Protein AF-A0A522IGK5-F1 (afdb_monomer_lite)

pLDDT: mean 80.8, std 13.76, range [36.5, 93.62]

Sequence (204 aa):
DLPHAREVLQEWTGMDTVDMPASEIVRHTLIRAVVASHRHVFGVFFWFLVPFGPAGAVLYRIAEYLAREWSRPTGERSEPFSKVAQQLFFVIDWVPARLTSLGFAIVGNFEDAIYAWRNHANQWPDTNEGVLLAAGSGALGARLSGPLAEPSSLDELATPGEGGPYTVGDDCTPRTLQSAVGLVWRAVILWMILLLMLTIAMWF

Secondary structure (DSSP, 8-state):
-HHHHHHHHHHHH----TT--HHHHHHHHHHHHHHHHIIIIIHHHHHHHSTTTHHHHHHHHHHHHHHHHHHS--TT--HHHHHHHHHHHHHHHHHHHHHHHHHHHHHS-HHHHHHHHHHHGGGSSSHHHHHHHHHHHHHHTB--SS------TTTTTS-TTS-SS---SB---HHHHHHHHHHHHHHHHHHHHHHHHHHHHHH-

Structure (mmCIF, N/CA/C/O backbone):
data_AF-A0A522IGK5-F1
#
_entry.id   AF-A0A522IGK5-F1
#
loop_
_atom_si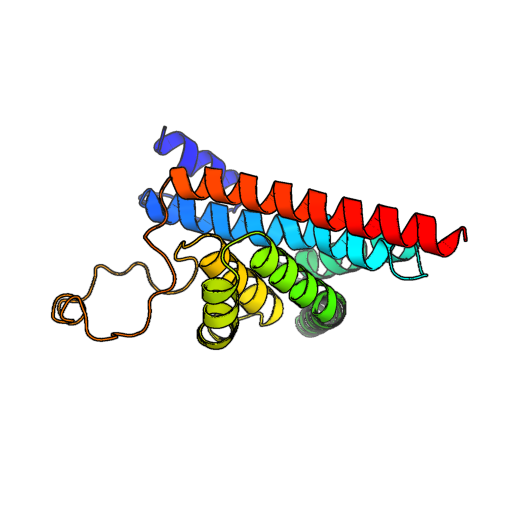te.group_PDB
_atom_site.id
_atom_site.ty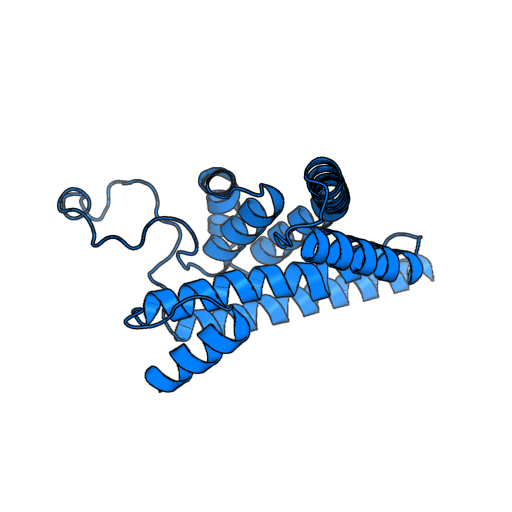pe_symbol
_atom_site.label_atom_id
_atom_site.label_alt_id
_atom_site.label_comp_id
_atom_site.label_asym_id
_atom_site.label_entity_id
_atom_site.label_seq_id
_atom_site.pdbx_PDB_ins_code
_atom_site.Cartn_x
_atom_site.Cartn_y
_atom_site.Cartn_z
_atom_site.occupancy
_atom_site.B_iso_or_equiv
_atom_site.auth_seq_id
_atom_site.auth_comp_id
_atom_site.auth_asym_id
_atom_site.auth_atom_id
_atom_site.pdbx_PDB_model_num
ATOM 1 N N . ASP A 1 1 ? -17.921 -9.726 -18.920 1.00 79.81 1 ASP A N 1
ATOM 2 C CA . ASP A 1 1 ? -19.351 -9.684 -18.555 1.00 79.81 1 ASP A CA 1
ATOM 3 C C . ASP A 1 1 ? -19.582 -8.864 -17.301 1.00 79.81 1 ASP A C 1
ATOM 5 O O . ASP A 1 1 ? -18.991 -9.148 -16.267 1.00 79.81 1 ASP A O 1
ATOM 9 N N . LEU A 1 2 ? -20.396 -7.813 -17.402 1.00 81.81 2 LEU A N 1
ATOM 10 C CA . LEU A 1 2 ? -20.618 -6.848 -16.319 1.00 81.81 2 LEU A CA 1
ATOM 11 C C . LEU A 1 2 ? -21.477 -7.391 -15.154 1.00 81.81 2 LEU A C 1
ATOM 13 O O . LEU A 1 2 ? -21.107 -7.144 -14.010 1.00 81.81 2 LEU A O 1
ATOM 17 N N . PRO A 1 3 ? -22.547 -8.181 -15.388 1.00 84.75 3 PRO A N 1
ATOM 18 C CA . PRO A 1 3 ? -23.285 -8.830 -14.300 1.00 84.75 3 PRO A CA 1
ATOM 19 C C . PRO A 1 3 ? -22.408 -9.784 -13.481 1.00 84.75 3 PRO A C 1
ATOM 21 O O . PRO A 1 3 ? -22.416 -9.734 -12.258 1.00 84.75 3 PRO A O 1
ATOM 24 N N . HIS A 1 4 ? -21.579 -10.583 -14.156 1.00 85.12 4 HIS A N 1
ATOM 25 C CA . HIS A 1 4 ? -20.657 -11.498 -13.488 1.00 85.12 4 HIS A CA 1
ATOM 26 C C . HIS A 1 4 ? -19.565 -10.752 -12.701 1.00 85.12 4 HIS A C 1
ATOM 28 O O . HIS A 1 4 ? -19.226 -11.137 -11.589 1.00 85.12 4 HIS A O 1
ATOM 34 N N . ALA A 1 5 ? -19.046 -9.636 -13.230 1.00 81.44 5 ALA A N 1
ATOM 35 C CA . ALA A 1 5 ? -18.082 -8.807 -12.504 1.00 81.44 5 ALA A CA 1
ATOM 36 C C . ALA A 1 5 ? -18.662 -8.217 -11.204 1.00 81.44 5 ALA A C 1
ATOM 38 O O . ALA A 1 5 ? -17.936 -8.100 -10.219 1.00 81.44 5 ALA A O 1
ATOM 39 N N . ARG A 1 6 ? -19.959 -7.870 -11.188 1.00 83.88 6 ARG A N 1
ATOM 40 C CA . ARG A 1 6 ? -20.665 -7.422 -9.975 1.00 83.88 6 ARG A CA 1
ATOM 41 C C . ARG A 1 6 ? -20.760 -8.537 -8.942 1.00 83.88 6 ARG A C 1
ATOM 43 O O . ARG A 1 6 ? -20.380 -8.323 -7.799 1.00 83.88 6 ARG A O 1
ATOM 50 N N . GLU A 1 7 ? -21.181 -9.725 -9.367 1.00 85.75 7 GLU A N 1
ATOM 51 C CA . GLU A 1 7 ? -21.291 -10.907 -8.505 1.00 85.75 7 GLU A CA 1
ATOM 52 C C . GLU A 1 7 ? -19.948 -11.259 -7.844 1.00 85.75 7 GLU A C 1
ATOM 54 O O . GLU A 1 7 ? -19.863 -11.358 -6.622 1.00 85.75 7 GLU A O 1
ATOM 59 N N . VAL A 1 8 ? -18.869 -11.332 -8.632 1.00 86.31 8 VAL A N 1
ATOM 60 C CA . VAL A 1 8 ? -17.516 -11.609 -8.119 1.00 86.31 8 VAL A CA 1
ATOM 61 C C . VAL A 1 8 ? -17.036 -10.505 -7.172 1.00 86.31 8 VAL A C 1
ATOM 63 O O . VAL A 1 8 ? -16.430 -10.786 -6.135 1.00 86.31 8 VAL A O 1
ATOM 66 N N . LEU A 1 9 ? -17.297 -9.233 -7.499 1.00 83.56 9 LEU A N 1
ATOM 67 C CA . LEU A 1 9 ? -16.921 -8.128 -6.622 1.00 83.56 9 LEU A CA 1
ATOM 68 C C . LEU A 1 9 ? -17.700 -8.189 -5.305 1.00 83.56 9 LEU A C 1
ATOM 70 O O . LEU A 1 9 ? -17.093 -8.006 -4.249 1.00 83.56 9 LEU A O 1
ATOM 74 N N . GLN A 1 10 ? -19.000 -8.477 -5.349 1.00 85.88 10 GLN A N 1
ATOM 75 C CA . GLN A 1 10 ? -19.850 -8.636 -4.172 1.00 85.88 10 GLN A CA 1
ATOM 76 C C . GLN A 1 10 ? -19.359 -9.778 -3.283 1.00 85.88 10 GLN A C 1
ATOM 78 O O . GLN A 1 10 ? -19.205 -9.575 -2.082 1.00 85.88 10 GLN A O 1
ATOM 83 N N . GLU A 1 11 ? -19.042 -10.939 -3.855 1.00 86.50 11 GLU A N 1
ATOM 84 C CA . GLU A 1 11 ? -18.484 -12.071 -3.109 1.00 86.50 11 GLU A CA 1
ATOM 85 C C . GLU A 1 11 ? -17.167 -11.687 -2.412 1.00 86.50 11 GLU A C 1
ATOM 87 O O . GLU A 1 11 ? -16.956 -11.981 -1.234 1.00 86.50 11 GLU A O 1
ATOM 92 N N . TRP A 1 12 ? -16.290 -10.961 -3.109 1.00 82.75 12 TRP A N 1
ATOM 93 C CA . TRP A 1 12 ? -14.972 -10.606 -2.584 1.00 82.75 12 TRP A CA 1
ATOM 94 C C . TRP A 1 12 ? -14.982 -9.450 -1.571 1.00 82.75 12 TRP A C 1
ATOM 96 O O . TRP A 1 12 ? -14.158 -9.391 -0.646 1.00 82.75 12 TRP A O 1
ATOM 106 N N . THR A 1 13 ? -15.875 -8.478 -1.753 1.00 78.94 13 THR A N 1
ATOM 107 C CA . THR A 1 13 ? -15.910 -7.262 -0.928 1.00 78.94 13 THR A CA 1
ATOM 108 C C . THR A 1 13 ? -17.016 -7.238 0.112 1.00 78.94 13 THR A C 1
ATOM 110 O O . THR A 1 13 ? -16.844 -6.534 1.108 1.00 78.94 13 THR A O 1
ATOM 113 N N . GLY A 1 14 ? -18.091 -8.002 -0.081 1.00 78.50 14 GLY A N 1
ATOM 114 C CA . GLY A 1 14 ? -19.305 -7.959 0.735 1.00 78.50 14 GLY A CA 1
ATOM 115 C C . GLY A 1 14 ? -20.132 -6.681 0.555 1.00 78.50 14 GLY A C 1
ATOM 116 O O . GLY A 1 14 ? -21.047 -6.448 1.339 1.00 78.50 14 GLY A O 1
ATOM 117 N N . MET A 1 15 ? -19.795 -5.832 -0.423 1.00 79.88 15 MET A N 1
ATOM 118 C CA . MET A 1 15 ? -20.523 -4.593 -0.714 1.00 79.88 15 MET A CA 1
ATOM 119 C C . MET A 1 15 ? -21.726 -4.873 -1.611 1.00 79.88 15 MET A C 1
ATOM 121 O O . MET A 1 15 ? -21.689 -5.792 -2.430 1.00 79.88 15 MET A O 1
ATOM 125 N N . ASP A 1 16 ? -22.769 -4.056 -1.482 1.00 79.69 16 ASP A N 1
ATOM 126 C CA . ASP A 1 16 ? -23.859 -4.063 -2.449 1.00 79.69 16 ASP A CA 1
ATOM 127 C C . ASP A 1 16 ? -23.349 -3.510 -3.787 1.00 79.69 16 ASP A C 1
ATOM 129 O O . ASP A 1 16 ? -22.790 -2.414 -3.850 1.00 79.69 16 ASP A O 1
ATOM 133 N N . THR A 1 17 ? -23.474 -4.311 -4.842 1.00 81.44 17 THR A N 1
ATOM 134 C CA . THR A 1 17 ? -23.015 -3.972 -6.200 1.00 81.44 17 THR A CA 1
ATOM 135 C C . THR A 1 17 ? -24.175 -3.871 -7.187 1.00 81.44 17 THR A C 1
ATOM 137 O O . THR A 1 17 ? -23.951 -3.708 -8.393 1.00 81.44 17 THR A O 1
ATOM 140 N N . VAL A 1 18 ? -25.416 -3.965 -6.693 1.00 74.25 18 VAL A N 1
ATOM 141 C CA . VAL A 1 18 ? -26.622 -3.812 -7.506 1.00 74.25 18 VAL A CA 1
ATOM 142 C C . VAL A 1 18 ? -26.613 -2.407 -8.114 1.00 74.25 18 VAL A C 1
ATOM 144 O O . VAL A 1 18 ? -26.367 -1.417 -7.435 1.00 74.25 18 VAL A O 1
ATOM 147 N N . ASP A 1 19 ? -26.775 -2.341 -9.436 1.00 78.69 19 ASP A N 1
ATOM 148 C CA . ASP A 1 19 ? -26.713 -1.117 -10.251 1.00 78.69 19 ASP A CA 1
ATOM 149 C C . ASP A 1 19 ? -25.391 -0.324 -10.242 1.00 78.69 19 ASP A C 1
ATOM 151 O O . ASP A 1 19 ? -25.304 0.736 -10.861 1.00 78.69 19 ASP A O 1
ATOM 155 N N . MET A 1 20 ? -24.308 -0.873 -9.680 1.00 80.56 20 MET A N 1
ATOM 156 C CA . MET A 1 20 ? -23.001 -0.208 -9.690 1.00 80.56 20 MET A CA 1
ATOM 157 C C . MET A 1 20 ? -22.466 -0.043 -11.133 1.00 80.56 20 MET A C 1
ATOM 159 O O . MET A 1 20 ? -22.449 -1.027 -11.899 1.00 80.56 20 MET A O 1
ATOM 163 N N . PRO A 1 21 ? -22.034 1.168 -11.545 1.00 84.25 21 PRO A N 1
ATOM 164 C CA . PRO A 1 21 ? -21.485 1.415 -12.875 1.00 84.25 21 PRO A CA 1
ATOM 165 C C . PRO A 1 21 ? -20.118 0.741 -13.057 1.00 84.25 21 PRO A C 1
ATOM 167 O O . PRO A 1 21 ? -19.387 0.479 -12.102 1.00 84.25 21 PRO A O 1
ATOM 170 N N . ALA A 1 22 ? -19.742 0.475 -14.312 1.00 83.44 22 ALA A N 1
ATOM 171 C CA . ALA A 1 22 ? -18.508 -0.247 -14.640 1.00 83.44 22 ALA A CA 1
ATOM 172 C C . ALA A 1 22 ? -17.247 0.415 -14.056 1.00 83.44 22 ALA A C 1
ATOM 174 O O . ALA A 1 22 ? -16.378 -0.276 -13.528 1.00 83.44 22 ALA A O 1
ATOM 175 N N . SER A 1 23 ? -17.156 1.745 -14.129 1.00 82.50 23 SER A N 1
ATOM 176 C CA . SER A 1 23 ? -16.016 2.513 -13.614 1.00 82.50 23 SER A CA 1
ATOM 177 C C . SER A 1 23 ? -15.849 2.372 -12.104 1.00 82.50 23 SER A C 1
ATOM 179 O O . SER A 1 23 ? -14.728 2.323 -11.599 1.00 82.50 23 SER A O 1
ATOM 181 N N . GLU A 1 24 ? -16.954 2.235 -11.378 1.00 83.25 24 GLU A N 1
ATOM 182 C CA . GLU A 1 24 ? -16.947 2.067 -9.933 1.00 83.25 24 GLU A CA 1
ATOM 183 C C . GLU A 1 24 ? -16.517 0.658 -9.518 1.00 83.25 24 GLU A C 1
ATOM 185 O O . GLU A 1 24 ? -15.667 0.517 -8.637 1.00 83.25 24 GLU A O 1
ATOM 190 N N . ILE A 1 25 ? -16.990 -0.373 -10.227 1.00 85.69 25 ILE A N 1
ATOM 191 C CA . ILE A 1 25 ? -16.525 -1.761 -10.057 1.00 85.69 25 ILE A CA 1
ATOM 192 C C . ILE A 1 25 ? -15.004 -1.824 -10.247 1.00 85.69 25 ILE A C 1
ATOM 194 O O . ILE A 1 25 ? -14.278 -2.380 -9.417 1.00 85.69 25 ILE A O 1
ATOM 198 N N . VAL A 1 26 ? -14.506 -1.216 -11.328 1.00 87.06 26 VAL A N 1
ATOM 199 C CA . VAL A 1 26 ? -13.074 -1.156 -11.644 1.00 87.06 26 VAL A CA 1
ATOM 200 C C . VAL A 1 26 ? -12.314 -0.405 -10.551 1.00 87.06 26 VAL A C 1
ATOM 202 O O . VAL A 1 26 ? -11.296 -0.909 -10.073 1.00 87.06 26 VAL A O 1
ATOM 205 N N . ARG A 1 27 ? -12.809 0.756 -10.103 1.00 87.31 27 ARG A N 1
ATOM 206 C CA . ARG A 1 27 ? -12.153 1.537 -9.047 1.00 87.31 27 ARG A CA 1
ATOM 207 C C . ARG A 1 27 ? -12.060 0.755 -7.739 1.00 87.31 27 ARG A C 1
ATOM 209 O O . ARG A 1 27 ? -10.977 0.674 -7.163 1.00 87.31 27 ARG A O 1
ATOM 216 N N . HIS A 1 28 ? -13.155 0.156 -7.271 1.00 86.94 28 HIS A N 1
ATOM 217 C CA . HIS A 1 28 ? -13.143 -0.628 -6.033 1.00 86.94 28 HIS A CA 1
ATOM 218 C C . HIS A 1 28 ? -12.207 -1.827 -6.122 1.00 86.94 28 HIS A C 1
ATOM 220 O O . HIS A 1 28 ? -11.483 -2.118 -5.165 1.00 86.94 28 HIS A O 1
ATOM 226 N N . THR A 1 29 ? -12.167 -2.475 -7.285 1.00 89.25 29 THR A N 1
ATOM 227 C CA . THR A 1 29 ? -11.230 -3.566 -7.551 1.00 89.25 29 THR A CA 1
ATOM 228 C C . THR A 1 29 ? -9.783 -3.077 -7.466 1.00 89.25 29 THR A C 1
ATOM 230 O O . THR A 1 29 ? -8.970 -3.710 -6.797 1.00 89.25 29 THR A O 1
ATOM 233 N N . LEU A 1 30 ? -9.461 -1.927 -8.070 1.00 89.06 30 LEU A N 1
ATOM 234 C CA . LEU A 1 30 ? -8.125 -1.324 -8.022 1.00 89.06 30 LEU A CA 1
ATOM 235 C C . LEU A 1 30 ? -7.704 -0.940 -6.602 1.00 89.06 30 LEU A C 1
ATOM 237 O O . LEU A 1 30 ? -6.618 -1.325 -6.174 1.00 89.06 30 LEU A O 1
ATOM 241 N N . ILE A 1 31 ? -8.564 -0.240 -5.857 1.00 89.62 31 ILE A N 1
ATOM 242 C CA . ILE A 1 31 ? -8.307 0.141 -4.458 1.00 89.62 31 ILE A CA 1
ATOM 243 C C . ILE A 1 31 ? -7.963 -1.107 -3.640 1.00 89.62 31 ILE A C 1
ATOM 245 O O . ILE A 1 31 ? -6.923 -1.170 -2.980 1.00 89.62 31 ILE A O 1
ATOM 249 N N . ARG A 1 32 ? -8.809 -2.142 -3.726 1.00 89.12 32 ARG A N 1
ATOM 250 C CA . ARG A 1 32 ? -8.596 -3.410 -3.021 1.00 89.12 32 ARG A CA 1
ATOM 251 C C . ARG A 1 32 ? -7.318 -4.109 -3.474 1.00 89.12 32 ARG A C 1
ATOM 253 O O . ARG A 1 32 ? -6.588 -4.607 -2.622 1.00 89.12 32 ARG A O 1
ATOM 260 N N . ALA A 1 33 ? -7.031 -4.145 -4.773 1.00 89.12 33 ALA A N 1
ATOM 261 C CA . ALA A 1 33 ? -5.841 -4.793 -5.319 1.00 89.12 33 ALA A CA 1
ATOM 262 C C . ALA A 1 33 ? -4.544 -4.114 -4.853 1.00 89.12 33 ALA A C 1
ATOM 264 O O . ALA A 1 33 ? -3.600 -4.802 -4.458 1.00 89.12 33 ALA A O 1
ATOM 265 N N . VAL A 1 34 ? -4.506 -2.779 -4.836 1.00 90.00 34 VAL A N 1
ATOM 266 C CA . VAL A 1 34 ? -3.358 -1.990 -4.362 1.00 90.00 34 VAL A CA 1
ATOM 267 C C . VAL A 1 34 ? -3.110 -2.240 -2.872 1.00 90.00 34 VAL A C 1
ATOM 269 O O . VAL A 1 34 ? -1.995 -2.599 -2.482 1.00 90.00 34 VAL A O 1
ATOM 272 N N . VAL A 1 35 ? -4.155 -2.152 -2.042 1.00 90.25 35 VAL A N 1
ATOM 273 C CA . VAL A 1 35 ? -4.056 -2.416 -0.594 1.00 90.25 35 VAL A CA 1
ATOM 274 C C . VAL A 1 35 ? -3.673 -3.870 -0.313 1.00 90.25 35 VAL A C 1
ATOM 276 O O . VAL A 1 35 ? -2.837 -4.140 0.552 1.00 90.25 35 VAL A O 1
ATOM 279 N N . ALA A 1 36 ? -4.247 -4.827 -1.047 1.00 89.81 36 ALA A N 1
ATOM 280 C CA . ALA A 1 36 ? -3.919 -6.241 -0.899 1.00 89.81 36 ALA A CA 1
ATOM 281 C C . ALA A 1 36 ? -2.457 -6.517 -1.262 1.00 89.81 36 ALA A C 1
ATOM 283 O O . ALA A 1 36 ? -1.770 -7.186 -0.494 1.00 89.81 36 ALA A O 1
ATOM 284 N N . SER A 1 37 ? -1.964 -5.955 -2.369 1.00 89.25 37 SER A N 1
ATOM 285 C CA . SER A 1 37 ? -0.565 -6.093 -2.794 1.00 89.25 37 SER A CA 1
ATOM 286 C C . SER A 1 37 ? 0.389 -5.573 -1.721 1.00 89.25 37 SER A C 1
ATOM 288 O O . SER A 1 37 ? 1.354 -6.244 -1.363 1.00 89.25 37 SER A O 1
ATOM 290 N N . HIS A 1 38 ? 0.082 -4.418 -1.131 1.00 91.56 38 HIS A N 1
ATOM 291 C CA . HIS A 1 38 ? 0.848 -3.891 -0.010 1.00 91.56 38 HIS A CA 1
ATOM 292 C C . HIS A 1 38 ? 0.848 -4.829 1.201 1.00 91.56 38 HIS A C 1
ATOM 294 O O . HIS A 1 38 ? 1.907 -5.312 1.596 1.00 91.56 38 HIS A O 1
ATOM 300 N N . ARG A 1 39 ? -0.327 -5.161 1.741 1.00 88.88 39 ARG A N 1
ATOM 301 C CA . ARG A 1 39 ? -0.430 -5.956 2.974 1.00 88.88 39 ARG A CA 1
ATOM 302 C C . ARG A 1 39 ? 0.057 -7.393 2.814 1.00 88.88 39 ARG A C 1
ATOM 304 O O . ARG A 1 39 ? 0.567 -7.984 3.755 1.00 88.88 39 ARG A O 1
ATOM 311 N N . HIS A 1 40 ? -0.125 -7.997 1.642 1.00 87.62 40 HIS A N 1
ATOM 312 C CA . HIS A 1 40 ? 0.162 -9.420 1.463 1.00 87.62 40 HIS A CA 1
ATOM 313 C C . HIS A 1 40 ? 1.569 -9.698 0.952 1.00 87.62 40 HIS A C 1
ATOM 315 O O . HIS A 1 40 ? 2.085 -10.787 1.202 1.00 87.62 40 HIS A O 1
ATOM 321 N N . VAL A 1 41 ? 2.166 -8.733 0.252 1.00 87.38 41 VAL A N 1
ATOM 322 C CA . VAL A 1 41 ? 3.439 -8.903 -0.446 1.00 87.38 41 VAL A CA 1
ATOM 323 C C . VAL A 1 41 ? 4.470 -7.948 0.143 1.00 87.38 41 VAL A C 1
ATOM 325 O O . VAL A 1 41 ? 5.404 -8.392 0.805 1.00 87.38 41 VAL A O 1
ATOM 328 N N . PHE A 1 42 ? 4.285 -6.637 -0.015 1.00 88.50 42 PHE A N 1
ATOM 329 C CA . PHE A 1 42 ? 5.325 -5.654 0.314 1.00 88.50 42 PHE A CA 1
ATOM 330 C C . PHE A 1 42 ? 5.563 -5.474 1.821 1.00 88.50 42 PHE A C 1
ATOM 332 O O . PHE A 1 42 ? 6.714 -5.427 2.250 1.00 88.50 42 PHE A O 1
ATOM 339 N N . GLY A 1 43 ? 4.509 -5.438 2.640 1.00 87.81 43 GLY A N 1
ATOM 340 C CA . GLY A 1 43 ? 4.627 -5.358 4.100 1.00 87.81 43 GLY A CA 1
ATOM 341 C C . GLY A 1 43 ? 5.322 -6.584 4.692 1.00 87.81 43 GLY A C 1
ATOM 342 O O . GLY A 1 43 ? 6.235 -6.456 5.507 1.00 87.81 43 GLY A O 1
ATOM 343 N N . VAL A 1 44 ? 4.968 -7.774 4.194 1.00 88.25 44 VAL A N 1
ATOM 344 C CA . VAL A 1 44 ? 5.610 -9.039 4.579 1.00 88.25 44 VAL A CA 1
ATOM 345 C C . VAL A 1 44 ? 7.078 -9.057 4.148 1.00 88.25 44 VAL A C 1
ATOM 347 O O . VAL A 1 44 ? 7.940 -9.408 4.951 1.00 88.25 44 VAL A O 1
ATOM 350 N N . PHE A 1 45 ? 7.380 -8.639 2.913 1.00 87.94 45 PHE A N 1
ATOM 351 C CA . PHE A 1 45 ? 8.754 -8.564 2.411 1.00 87.94 45 PHE A CA 1
ATOM 352 C C . PHE A 1 45 ? 9.623 -7.602 3.213 1.00 87.94 45 PHE A C 1
ATOM 354 O O . PHE A 1 45 ? 10.761 -7.938 3.530 1.00 87.94 45 PHE A O 1
ATOM 361 N N . PHE A 1 46 ? 9.096 -6.432 3.574 1.00 89.38 46 PHE A N 1
ATOM 362 C CA . PHE A 1 46 ? 9.822 -5.477 4.400 1.00 89.38 46 PHE A CA 1
ATOM 363 C C . PHE A 1 46 ? 10.209 -6.097 5.746 1.00 89.38 46 PHE A C 1
ATOM 365 O O . PHE A 1 46 ? 11.384 -6.110 6.102 1.00 89.38 46 PHE A O 1
ATOM 372 N N . TRP A 1 47 ? 9.246 -6.682 6.462 1.00 88.75 47 TRP A N 1
ATOM 373 C CA . TRP A 1 47 ? 9.501 -7.296 7.767 1.00 88.75 47 TRP A CA 1
ATOM 374 C C . TRP A 1 47 ? 10.339 -8.577 7.702 1.00 88.75 47 TRP A C 1
ATOM 376 O O . TRP A 1 47 ? 10.974 -8.928 8.694 1.00 88.75 47 TRP A O 1
ATOM 386 N N . PHE A 1 48 ? 10.381 -9.244 6.548 1.00 86.94 48 PHE A N 1
ATOM 387 C CA . PHE A 1 48 ? 11.324 -10.327 6.275 1.00 86.94 48 PHE A CA 1
ATOM 388 C C . PHE A 1 48 ? 12.764 -9.821 6.095 1.00 86.94 48 PHE A C 1
ATOM 390 O O . PHE A 1 48 ? 13.702 -10.497 6.508 1.00 86.94 48 PHE A O 1
ATOM 397 N N . LEU A 1 49 ? 12.944 -8.648 5.477 1.00 83.69 49 LEU A N 1
ATOM 398 C CA . LEU A 1 49 ? 14.256 -8.045 5.221 1.00 83.69 49 LEU A CA 1
ATOM 399 C C . LEU A 1 49 ? 14.889 -7.449 6.487 1.00 83.69 49 LEU A C 1
ATOM 401 O O . LEU A 1 49 ? 16.110 -7.432 6.631 1.00 83.69 49 LEU A O 1
ATOM 405 N N . VAL A 1 50 ? 14.060 -6.950 7.406 1.00 84.12 50 VAL A N 1
ATOM 406 C CA . VAL A 1 50 ? 14.489 -6.524 8.746 1.00 84.12 50 VAL A CA 1
ATOM 407 C C . VAL A 1 50 ? 15.188 -7.711 9.439 1.00 84.12 50 VAL A C 1
ATOM 409 O O . VAL A 1 50 ? 14.726 -8.840 9.284 1.00 84.12 50 VAL A O 1
ATOM 412 N N . PRO A 1 51 ? 16.251 -7.512 10.251 1.00 75.50 51 PRO A N 1
ATOM 413 C CA . PRO A 1 51 ? 17.043 -8.591 10.874 1.00 75.50 51 PRO A CA 1
ATOM 414 C C . PRO A 1 51 ? 16.271 -9.564 11.790 1.00 75.50 51 PRO A C 1
ATOM 416 O O . PRO A 1 51 ? 16.862 -10.489 12.340 1.00 75.50 51 PRO A O 1
ATOM 419 N N . PHE A 1 52 ? 14.957 -9.394 11.946 1.00 79.06 52 PHE A N 1
ATOM 420 C CA . PHE A 1 52 ? 14.056 -10.402 12.507 1.00 79.06 52 PHE A CA 1
ATOM 421 C C . PHE A 1 52 ? 13.799 -11.587 11.556 1.00 79.06 52 PHE A C 1
ATOM 423 O O . PHE A 1 52 ? 13.384 -12.655 12.014 1.00 79.06 52 PHE A O 1
ATOM 430 N N . GLY A 1 53 ? 14.025 -11.426 10.248 1.00 84.56 53 GLY A N 1
ATOM 431 C CA . GLY A 1 53 ? 13.888 -12.492 9.261 1.00 84.56 53 GLY A CA 1
ATOM 432 C C . GLY A 1 53 ? 12.457 -13.054 9.178 1.00 84.56 53 GLY A C 1
ATOM 433 O O . GLY A 1 53 ? 11.481 -12.302 9.257 1.00 84.56 53 GLY A O 1
ATOM 434 N N . PRO A 1 54 ? 12.286 -14.388 9.069 1.00 87.25 54 PRO A N 1
ATOM 435 C CA . PRO A 1 54 ? 10.968 -15.027 8.981 1.00 87.25 54 PRO A CA 1
ATOM 436 C C . PRO A 1 54 ? 10.031 -14.698 10.151 1.00 87.25 54 PRO A C 1
ATOM 438 O O . PRO A 1 54 ? 8.816 -14.639 9.970 1.00 87.25 54 PRO A O 1
ATOM 441 N N . ALA A 1 55 ? 10.578 -14.458 11.348 1.00 88.94 55 ALA A N 1
ATOM 442 C CA . ALA A 1 55 ? 9.779 -14.123 12.522 1.00 88.94 55 ALA A CA 1
ATOM 443 C C . ALA A 1 55 ? 9.061 -12.771 12.362 1.00 88.94 55 ALA A C 1
ATOM 445 O O . ALA A 1 55 ? 7.907 -12.642 12.768 1.00 88.94 55 ALA A O 1
ATOM 446 N N . GLY A 1 56 ? 9.702 -11.792 11.712 1.00 87.75 56 GLY A N 1
ATOM 447 C CA . GLY A 1 56 ? 9.094 -10.492 11.416 1.00 87.75 56 GLY A CA 1
ATOM 448 C C . GLY A 1 56 ? 7.912 -10.615 10.452 1.00 87.75 56 GLY A C 1
ATOM 449 O O . GLY A 1 56 ? 6.854 -10.033 10.687 1.00 87.75 56 GLY A O 1
ATOM 450 N N . ALA A 1 57 ? 8.053 -11.438 9.410 1.00 89.69 57 ALA A N 1
ATOM 451 C CA . ALA A 1 57 ? 6.983 -11.711 8.450 1.00 89.69 57 ALA A CA 1
ATOM 452 C C . ALA A 1 57 ? 5.739 -12.328 9.117 1.00 89.69 57 ALA A C 1
ATOM 454 O O . ALA A 1 57 ? 4.608 -11.915 8.847 1.00 89.69 57 ALA A O 1
ATOM 455 N N . VAL A 1 58 ? 5.950 -13.290 10.022 1.00 89.94 58 VAL A N 1
ATOM 456 C CA . VAL A 1 58 ? 4.867 -13.916 10.794 1.00 89.94 58 VAL A CA 1
ATOM 457 C C . VAL A 1 58 ? 4.220 -12.906 11.742 1.00 89.94 58 VAL A C 1
ATOM 459 O O . VAL A 1 58 ? 2.993 -12.822 11.788 1.00 89.94 58 VAL A O 1
ATOM 462 N N . LEU A 1 59 ? 5.017 -12.095 12.446 1.00 89.31 59 LEU A N 1
ATOM 463 C CA . LEU A 1 59 ? 4.510 -11.056 13.346 1.00 89.31 59 LEU A CA 1
ATOM 464 C C . LEU A 1 59 ? 3.618 -10.053 12.606 1.00 89.31 59 LEU A C 1
ATOM 466 O O . LEU A 1 59 ? 2.519 -9.755 13.073 1.00 89.31 59 LEU A O 1
ATOM 470 N N . TYR A 1 60 ? 4.056 -9.581 11.437 1.00 90.38 60 TYR A N 1
ATOM 471 C CA . TYR A 1 60 ? 3.278 -8.662 10.611 1.00 90.38 60 TYR A CA 1
ATOM 472 C C . TYR A 1 60 ? 1.932 -9.273 10.202 1.00 90.38 60 TYR A C 1
ATOM 474 O O . TYR A 1 60 ? 0.894 -8.624 10.323 1.00 90.38 60 TYR A O 1
ATOM 482 N N . ARG A 1 61 ? 1.919 -10.547 9.786 1.00 90.69 61 ARG A N 1
ATOM 483 C CA . ARG A 1 61 ? 0.677 -11.243 9.415 1.00 90.69 61 ARG A CA 1
ATOM 484 C C . ARG A 1 61 ? -0.276 -11.456 10.577 1.00 90.69 61 ARG A C 1
ATOM 486 O O . ARG A 1 61 ? -1.480 -11.291 10.404 1.00 90.69 61 ARG A O 1
ATOM 493 N N . ILE A 1 62 ? 0.243 -11.790 11.753 1.00 90.12 62 ILE A N 1
ATOM 494 C CA . ILE A 1 62 ? -0.584 -11.925 12.953 1.00 90.12 62 ILE A CA 1
ATOM 495 C C . ILE A 1 62 ? -1.173 -10.564 13.339 1.00 90.12 62 ILE A C 1
ATOM 497 O O . ILE A 1 62 ? -2.366 -10.484 13.624 1.00 90.12 62 ILE A O 1
ATOM 501 N N . ALA A 1 63 ? -0.374 -9.493 13.299 1.00 88.88 63 ALA A N 1
ATOM 502 C CA . ALA A 1 63 ? -0.838 -8.140 13.599 1.00 88.88 63 ALA A CA 1
ATOM 503 C C . ALA A 1 63 ? -1.921 -7.670 12.612 1.00 88.88 63 ALA A C 1
ATOM 505 O O . ALA A 1 63 ? -2.951 -7.148 13.034 1.00 88.88 63 ALA A O 1
ATOM 506 N N . GLU A 1 64 ? -1.722 -7.911 11.313 1.00 89.94 64 GLU A N 1
ATOM 507 C CA . GLU A 1 64 ? -2.701 -7.609 10.265 1.00 89.94 64 GLU A CA 1
ATOM 508 C C . GLU A 1 64 ? -4.016 -8.366 10.488 1.00 89.94 64 GLU A C 1
ATOM 510 O O . GLU A 1 64 ? -5.096 -7.771 10.467 1.00 89.94 64 GLU A O 1
ATOM 515 N N . TYR A 1 65 ? -3.931 -9.678 10.721 1.00 88.56 65 TYR A N 1
ATOM 516 C CA . TYR A 1 65 ? -5.101 -10.517 10.956 1.00 88.56 65 TYR A CA 1
ATOM 517 C C . TYR A 1 65 ? -5.862 -10.069 12.205 1.00 88.56 65 TYR A C 1
ATOM 519 O O . TYR A 1 65 ? -7.083 -9.926 12.163 1.00 88.56 65 TYR A O 1
ATOM 527 N N . LEU A 1 66 ? -5.147 -9.783 13.296 1.00 86.06 66 LEU A N 1
ATOM 528 C CA . LEU A 1 66 ? -5.746 -9.334 14.547 1.00 86.06 66 LEU A CA 1
ATOM 529 C C . LEU A 1 66 ? -6.466 -7.992 14.375 1.00 86.06 66 LEU A C 1
ATOM 531 O O . LEU A 1 66 ? -7.612 -7.863 14.800 1.00 86.06 66 LEU A O 1
ATOM 535 N N . ALA A 1 67 ? -5.833 -7.019 13.715 1.00 85.44 67 ALA A N 1
ATOM 536 C CA . ALA A 1 67 ? -6.433 -5.712 13.460 1.00 85.44 67 ALA A CA 1
ATOM 537 C C . ALA A 1 67 ? -7.687 -5.808 12.577 1.00 85.44 67 ALA A C 1
ATOM 539 O O . ALA A 1 67 ? -8.684 -5.139 12.852 1.00 85.44 67 ALA A O 1
ATOM 540 N N . ARG A 1 68 ? -7.666 -6.665 11.546 1.00 84.50 68 ARG A N 1
ATOM 541 C CA . ARG A 1 68 ? -8.822 -6.914 10.667 1.00 84.50 68 ARG A CA 1
ATOM 542 C C . ARG A 1 68 ? -9.954 -7.649 11.363 1.00 84.50 68 ARG A C 1
ATOM 544 O O . ARG A 1 68 ? -11.118 -7.344 11.125 1.00 84.50 68 ARG A O 1
ATOM 551 N N . GLU A 1 69 ? -9.632 -8.650 12.170 1.00 83.88 69 GLU A N 1
ATOM 552 C CA . GLU A 1 69 ? -10.663 -9.446 12.813 1.00 83.88 69 GLU A CA 1
ATOM 553 C C . GLU A 1 69 ? -11.336 -8.626 13.908 1.00 83.88 69 GLU A C 1
ATOM 555 O O . GLU A 1 69 ? -12.559 -8.571 13.939 1.00 83.88 69 GLU A O 1
ATOM 560 N N . TRP A 1 70 ? -10.579 -7.891 14.727 1.00 81.06 70 TRP A N 1
ATOM 561 C CA . TRP A 1 70 ? -11.159 -7.060 15.784 1.00 81.06 70 TRP A CA 1
ATOM 562 C C . TRP A 1 70 ? -11.866 -5.795 15.299 1.00 81.06 70 TRP A C 1
ATOM 564 O O . TRP A 1 70 ? -12.691 -5.268 16.043 1.00 81.06 70 TRP A O 1
ATOM 574 N N . SER A 1 71 ? -11.604 -5.333 14.072 1.00 75.62 71 SER A N 1
ATOM 575 C CA . SER A 1 71 ? -12.338 -4.209 13.483 1.00 75.62 71 SER A CA 1
ATOM 576 C C . SER A 1 71 ? -13.757 -4.574 13.044 1.00 75.62 71 SER A C 1
ATOM 578 O O . SER A 1 71 ? -14.586 -3.679 12.879 1.00 75.62 71 SER A O 1
ATOM 580 N N . ARG A 1 72 ? -14.076 -5.868 12.887 1.00 73.25 72 ARG A N 1
ATOM 581 C CA . ARG A 1 72 ? -15.437 -6.308 12.562 1.00 73.25 72 ARG A CA 1
ATOM 582 C C . ARG A 1 72 ? -16.352 -6.132 13.779 1.00 73.25 72 ARG A C 1
ATOM 584 O O . ARG A 1 72 ? -16.097 -6.773 14.809 1.00 73.25 72 ARG A O 1
ATOM 591 N N . PRO A 1 73 ? -17.428 -5.329 13.673 1.00 63.53 73 PRO A N 1
ATOM 592 C CA . PRO A 1 73 ? -18.371 -5.117 14.762 1.00 63.53 73 PRO A CA 1
ATOM 593 C C . PRO A 1 73 ? -19.138 -6.415 15.025 1.00 63.53 73 PRO A C 1
ATOM 595 O O . PRO A 1 73 ? -20.111 -6.741 14.355 1.00 63.53 73 PRO A O 1
ATOM 598 N N . THR A 1 74 ? -18.660 -7.190 15.992 1.00 65.38 74 THR A N 1
ATOM 599 C CA . THR A 1 74 ? -19.373 -8.344 16.546 1.00 65.38 74 THR A CA 1
ATOM 600 C C . THR A 1 74 ? -19.801 -7.934 17.946 1.00 65.38 74 THR A C 1
ATOM 602 O O . THR A 1 74 ? -18.969 -7.417 18.690 1.00 65.38 74 THR A O 1
ATOM 605 N N . GLY A 1 75 ? -21.080 -8.114 18.285 1.00 60.72 75 GLY A N 1
ATOM 606 C CA . GLY A 1 75 ? -21.755 -7.485 19.435 1.00 60.72 75 GLY A CA 1
ATOM 607 C C . GLY A 1 75 ? -21.147 -7.700 20.831 1.00 60.72 75 GLY A C 1
ATOM 608 O O . GLY A 1 75 ? -21.622 -7.096 21.784 1.00 60.72 75 GLY A O 1
ATOM 609 N N . GLU A 1 76 ? -20.095 -8.508 20.963 1.00 60.03 76 GLU A N 1
ATOM 610 C CA . GLU A 1 76 ? -19.413 -8.818 22.227 1.00 60.03 76 GLU A CA 1
ATOM 611 C C . GLU A 1 76 ? -17.988 -8.234 22.331 1.00 60.03 76 GLU A C 1
ATOM 613 O O . GLU A 1 76 ? -17.300 -8.446 23.330 1.00 60.03 76 GLU A O 1
ATOM 618 N N . ARG A 1 77 ? -17.494 -7.508 21.316 1.00 66.56 77 ARG A N 1
ATOM 619 C CA . ARG A 1 77 ? -16.106 -7.009 21.303 1.00 66.56 77 ARG A CA 1
ATOM 620 C C . ARG A 1 77 ? -15.974 -5.639 21.961 1.00 66.56 77 ARG A C 1
ATOM 622 O O . ARG A 1 77 ? -16.722 -4.710 21.674 1.00 66.56 77 ARG A O 1
ATOM 629 N N . SER A 1 78 ? -14.954 -5.491 22.803 1.00 72.06 78 SER A N 1
ATOM 630 C CA . SER A 1 78 ? -14.616 -4.223 23.443 1.00 72.06 78 SER A CA 1
ATOM 631 C C . SER A 1 78 ? -14.028 -3.230 22.431 1.00 72.06 78 SER A C 1
ATOM 633 O O . SER A 1 78 ? -12.911 -3.395 21.935 1.00 72.06 78 SER A O 1
ATOM 635 N N . GLU A 1 79 ? -14.762 -2.145 22.170 1.00 77.06 79 GLU A N 1
ATOM 636 C CA . GLU A 1 79 ? -14.300 -0.994 21.380 1.00 77.06 79 GLU A CA 1
ATOM 637 C C . GLU A 1 79 ? -12.858 -0.529 21.670 1.00 77.06 79 GLU A C 1
ATOM 639 O O . GLU A 1 79 ? -12.110 -0.300 20.713 1.00 77.06 79 GLU A O 1
ATOM 644 N N . PRO A 1 80 ? -12.417 -0.377 22.939 1.00 81.75 80 PRO A N 1
ATOM 645 C CA . PRO A 1 80 ? -11.059 0.086 23.216 1.00 81.75 80 PRO A CA 1
ATOM 646 C C . PRO A 1 80 ? -9.983 -0.885 22.718 1.00 81.75 80 PRO A C 1
ATOM 648 O O . PRO A 1 80 ? -8.952 -0.436 22.223 1.00 81.75 80 PRO A O 1
ATOM 651 N N . PHE A 1 81 ? -10.219 -2.199 22.779 1.00 80.31 81 PHE A N 1
ATOM 652 C CA . PHE A 1 81 ? -9.243 -3.180 22.304 1.00 80.31 81 PHE A CA 1
ATOM 653 C C . PHE A 1 81 ? -9.104 -3.140 20.779 1.00 80.31 81 PHE A C 1
ATOM 655 O O . PHE A 1 81 ? -7.988 -3.175 20.264 1.00 80.31 81 PHE A O 1
ATOM 662 N N . SER A 1 82 ? -10.217 -2.979 20.053 1.00 83.06 82 SER A N 1
ATOM 663 C CA . SER A 1 82 ? -10.181 -2.793 18.597 1.00 83.06 82 SER A CA 1
ATOM 664 C C . SER A 1 82 ? -9.351 -1.567 18.205 1.00 83.06 82 SER A C 1
ATOM 666 O O . SER A 1 82 ? -8.522 -1.646 17.301 1.00 83.06 82 SER A O 1
ATOM 668 N N . LYS A 1 83 ? -9.520 -0.440 18.912 1.00 84.00 83 LYS A N 1
ATOM 669 C CA . LYS A 1 83 ? -8.754 0.790 18.643 1.00 84.00 83 LYS A CA 1
ATOM 670 C C . LYS A 1 83 ? -7.256 0.587 18.873 1.00 84.00 83 LYS A C 1
ATOM 672 O O . LYS A 1 83 ? -6.462 0.987 18.028 1.00 84.00 83 LYS A O 1
ATOM 677 N N . VAL A 1 84 ? -6.868 -0.080 19.961 1.00 87.06 84 VAL A N 1
ATOM 678 C CA . VAL A 1 84 ? -5.454 -0.379 20.249 1.00 87.06 84 VAL A CA 1
ATOM 679 C C . VAL A 1 84 ? -4.854 -1.319 19.200 1.00 87.06 84 VAL A C 1
ATOM 681 O O . VAL A 1 84 ? -3.753 -1.063 18.719 1.00 87.06 84 VAL A O 1
ATOM 684 N N . ALA A 1 85 ? -5.573 -2.372 18.797 1.00 86.00 85 ALA A N 1
ATOM 685 C CA . ALA A 1 85 ? -5.105 -3.300 17.767 1.00 86.00 85 ALA A CA 1
ATOM 686 C C . ALA A 1 85 ? -4.887 -2.597 16.415 1.00 86.00 85 ALA A C 1
ATOM 688 O O . ALA A 1 85 ? -3.855 -2.795 15.772 1.00 86.00 85 ALA A O 1
ATOM 689 N N . GLN A 1 86 ? -5.819 -1.726 16.014 1.00 85.62 86 GLN A N 1
ATOM 690 C CA . GLN A 1 86 ? -5.698 -0.927 14.792 1.00 85.62 86 GLN A CA 1
ATOM 691 C C . GLN A 1 86 ? -4.538 0.073 14.869 1.00 85.62 86 GLN A C 1
ATOM 693 O O . GLN A 1 86 ? -3.770 0.183 13.919 1.00 85.62 86 GLN A O 1
ATOM 698 N N . GLN A 1 87 ? -4.361 0.759 16.002 1.00 86.88 87 GLN A N 1
ATOM 699 C CA . GLN A 1 87 ? -3.246 1.690 16.203 1.00 86.88 87 GLN A CA 1
ATOM 700 C C . GLN A 1 87 ? -1.888 0.985 16.171 1.00 86.88 87 GLN A C 1
ATOM 702 O O . GLN A 1 87 ? -0.952 1.482 15.547 1.00 86.88 87 GLN A O 1
ATOM 707 N N . LEU A 1 88 ? -1.773 -0.182 16.808 1.00 88.50 88 LEU A N 1
ATOM 708 C CA . LEU A 1 88 ? -0.538 -0.960 16.790 1.00 88.50 88 LEU A CA 1
ATOM 709 C C . LEU A 1 88 ? -0.187 -1.395 15.365 1.00 88.50 88 LEU A C 1
ATOM 711 O O . LEU A 1 88 ? 0.952 -1.224 14.933 1.00 88.50 88 LEU A O 1
ATOM 715 N N . PHE A 1 89 ? -1.170 -1.910 14.621 1.00 88.44 89 PHE A N 1
ATOM 716 C CA . PHE A 1 89 ? -0.965 -2.268 13.223 1.00 88.44 89 PHE A CA 1
ATOM 717 C C . PHE A 1 89 ? -0.591 -1.046 12.377 1.00 88.44 89 PHE A C 1
ATOM 719 O O . PHE A 1 89 ? 0.361 -1.119 11.610 1.00 88.44 89 PHE A O 1
ATOM 726 N N . PHE A 1 90 ? -1.249 0.097 12.578 1.00 88.81 90 PHE A N 1
ATOM 727 C CA . PHE A 1 90 ? -0.919 1.345 11.891 1.00 88.81 90 PHE A CA 1
ATOM 728 C C . PHE A 1 90 ? 0.546 1.762 12.103 1.00 88.81 90 PHE A C 1
ATOM 730 O O . PHE A 1 90 ? 1.216 2.169 11.156 1.00 88.81 90 PHE A O 1
ATOM 737 N N . VAL A 1 91 ? 1.077 1.625 13.323 1.00 89.62 91 VAL A N 1
ATOM 738 C CA . VAL A 1 91 ? 2.489 1.927 13.618 1.00 89.62 91 VAL A CA 1
ATOM 739 C C . VAL A 1 91 ? 3.429 0.944 12.917 1.00 89.62 91 VAL A C 1
ATOM 741 O O . VAL A 1 91 ? 4.418 1.362 12.317 1.00 89.62 91 VAL A O 1
ATOM 744 N N . ILE A 1 92 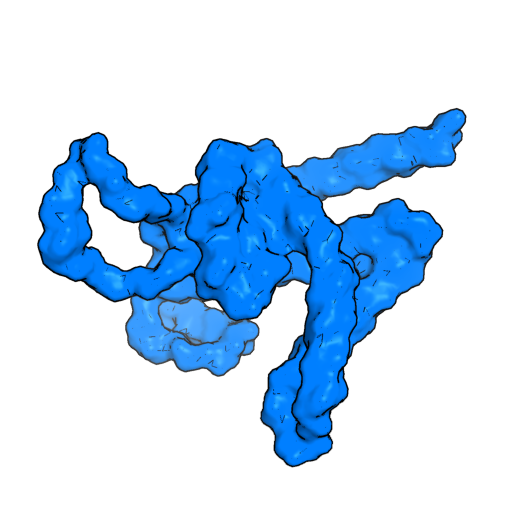? 3.113 -0.353 12.961 1.00 88.50 92 ILE A N 1
ATOM 745 C CA . ILE A 1 92 ? 3.894 -1.412 12.301 1.00 88.50 92 ILE A CA 1
ATOM 746 C C . ILE A 1 92 ? 3.908 -1.224 10.775 1.00 88.50 92 ILE A C 1
ATOM 748 O O . ILE A 1 92 ? 4.919 -1.492 10.121 1.00 88.50 92 ILE A O 1
ATOM 752 N N . ASP A 1 93 ? 2.790 -0.766 10.214 1.00 91.75 93 ASP A N 1
ATOM 753 C CA . ASP A 1 93 ? 2.577 -0.620 8.776 1.00 91.75 93 ASP A CA 1
ATOM 754 C C . ASP A 1 93 ? 3.061 0.729 8.220 1.00 91.75 93 ASP A C 1
ATOM 756 O O . ASP A 1 93 ? 3.214 0.896 7.012 1.00 91.75 93 ASP A O 1
ATOM 760 N N . TRP A 1 94 ? 3.385 1.690 9.089 1.00 92.12 94 TRP A N 1
ATOM 761 C CA . TRP A 1 94 ? 3.761 3.043 8.677 1.00 92.12 94 TRP A CA 1
ATOM 762 C C . TRP A 1 94 ? 4.991 3.074 7.758 1.00 92.12 94 TRP A C 1
ATOM 764 O O . TRP A 1 94 ? 4.968 3.705 6.699 1.00 92.12 94 TRP A O 1
ATOM 774 N N . VAL A 1 95 ? 6.066 2.369 8.129 1.00 91.56 95 VAL A N 1
ATOM 775 C CA . VAL A 1 95 ? 7.286 2.285 7.307 1.00 91.56 95 VAL A CA 1
ATOM 776 C C . VAL A 1 95 ? 7.040 1.542 5.988 1.00 91.56 95 VAL A C 1
ATOM 778 O O . VAL A 1 95 ? 7.334 2.112 4.929 1.00 91.56 95 VAL A O 1
ATOM 781 N N . PRO A 1 96 ? 6.507 0.301 5.989 1.00 90.62 96 PRO A N 1
ATOM 782 C CA . PRO A 1 96 ? 6.325 -0.431 4.744 1.00 90.62 96 PRO A CA 1
ATOM 783 C C . PRO A 1 96 ? 5.325 0.253 3.803 1.00 90.62 96 PRO A C 1
ATOM 785 O O . PRO A 1 96 ? 5.519 0.182 2.586 1.00 90.62 96 PRO A O 1
ATOM 788 N N . ALA A 1 97 ? 4.300 0.951 4.307 1.00 91.94 97 ALA A N 1
ATOM 789 C CA . ALA A 1 97 ? 3.349 1.692 3.473 1.00 91.94 97 ALA A CA 1
ATOM 790 C C . ALA A 1 97 ? 4.043 2.800 2.669 1.00 91.94 97 ALA A C 1
ATOM 792 O O . ALA A 1 97 ? 3.849 2.914 1.454 1.00 91.94 97 ALA A O 1
ATOM 793 N N . ARG A 1 98 ? 4.933 3.572 3.307 1.00 93.62 98 ARG A N 1
ATOM 794 C CA . ARG A 1 98 ? 5.730 4.618 2.638 1.00 93.62 98 ARG A CA 1
ATOM 795 C C . ARG A 1 98 ? 6.675 4.033 1.604 1.00 93.62 98 ARG A C 1
ATOM 797 O O . ARG A 1 98 ? 6.747 4.538 0.487 1.00 93.62 98 ARG A O 1
ATOM 804 N N . LEU A 1 99 ? 7.370 2.958 1.962 1.00 91.69 99 LEU A N 1
ATOM 805 C CA . LEU A 1 99 ? 8.326 2.320 1.067 1.00 91.69 99 LEU A CA 1
ATOM 806 C C . LEU A 1 99 ? 7.631 1.699 -0.152 1.00 91.69 99 LEU A C 1
ATOM 808 O O . LEU A 1 99 ? 8.123 1.814 -1.271 1.00 91.69 99 LEU A O 1
ATOM 812 N N . THR A 1 100 ? 6.441 1.126 0.038 1.00 91.88 100 THR A N 1
ATOM 813 C CA . THR A 1 100 ? 5.609 0.621 -1.064 1.00 91.88 100 THR A CA 1
ATOM 814 C C . THR A 1 100 ? 5.138 1.756 -1.971 1.00 91.88 100 THR A C 1
ATOM 816 O O . THR A 1 100 ? 5.231 1.645 -3.190 1.00 91.88 100 THR A O 1
ATOM 819 N N . SER A 1 101 ? 4.699 2.872 -1.384 1.00 91.44 101 SER A N 1
ATOM 820 C CA . SER A 1 101 ? 4.272 4.067 -2.125 1.00 91.44 101 SER A CA 1
ATOM 821 C C . SER A 1 101 ? 5.401 4.633 -2.991 1.00 91.44 101 SER A C 1
ATOM 823 O O . SER A 1 101 ? 5.193 4.939 -4.163 1.00 91.44 101 SER A O 1
ATOM 825 N N . LEU A 1 102 ? 6.621 4.702 -2.446 1.00 91.81 102 LEU A N 1
ATOM 826 C CA . LEU A 1 102 ? 7.819 5.070 -3.205 1.00 91.81 102 LEU A CA 1
ATOM 827 C C . LEU A 1 102 ? 8.139 4.047 -4.300 1.00 91.81 102 LEU A C 1
ATOM 829 O O . LEU A 1 102 ? 8.467 4.438 -5.414 1.00 91.81 102 LEU A O 1
ATOM 833 N N . GLY A 1 103 ? 8.001 2.750 -4.018 1.00 90.31 103 GLY A N 1
ATOM 834 C CA . GLY A 1 103 ? 8.174 1.694 -5.016 1.00 90.31 103 GLY A CA 1
ATOM 835 C C . GLY A 1 103 ? 7.232 1.857 -6.212 1.00 90.31 103 GLY A C 1
ATOM 836 O O . GLY A 1 103 ? 7.670 1.742 -7.354 1.00 90.31 103 GLY A O 1
ATOM 837 N N . PHE A 1 104 ? 5.962 2.197 -5.973 1.00 91.00 104 PHE A N 1
ATOM 838 C CA . PHE A 1 104 ? 5.021 2.508 -7.051 1.00 91.00 104 PHE A CA 1
ATOM 839 C C . PHE A 1 104 ? 5.390 3.782 -7.806 1.00 91.00 104 PHE A C 1
ATOM 841 O O . PHE A 1 104 ? 5.326 3.777 -9.032 1.00 91.00 104 PHE A O 1
ATOM 848 N N . ALA A 1 105 ? 5.837 4.829 -7.110 1.00 90.75 105 ALA A N 1
ATOM 849 C CA . ALA A 1 105 ? 6.315 6.046 -7.759 1.00 90.75 105 ALA A CA 1
ATOM 850 C C . ALA A 1 105 ? 7.518 5.767 -8.680 1.00 90.75 105 ALA A C 1
ATOM 852 O O . ALA A 1 105 ? 7.546 6.238 -9.808 1.00 90.75 105 ALA A O 1
ATOM 853 N N . ILE A 1 106 ? 8.489 4.960 -8.239 1.00 90.31 106 ILE A N 1
ATOM 854 C CA . ILE A 1 106 ? 9.693 4.623 -9.021 1.00 90.31 106 ILE A CA 1
ATOM 855 C C . ILE A 1 106 ? 9.352 3.817 -10.282 1.00 90.31 106 ILE A C 1
ATOM 857 O O . ILE A 1 106 ? 10.000 3.963 -11.314 1.00 90.31 106 ILE A O 1
ATOM 861 N N . VAL A 1 107 ? 8.364 2.929 -10.189 1.00 89.56 107 VAL A N 1
ATOM 862 C CA . VAL A 1 107 ? 8.042 1.958 -11.243 1.00 89.56 107 VAL A CA 1
ATOM 863 C C . VAL A 1 107 ? 6.951 2.448 -12.209 1.00 89.56 107 VAL A C 1
ATOM 865 O O . VAL A 1 107 ? 6.839 1.941 -13.333 1.00 89.56 107 VAL A O 1
ATOM 868 N N . GLY A 1 108 ? 6.128 3.397 -11.765 1.00 87.25 108 GLY A N 1
ATOM 869 C CA . GLY A 1 108 ? 5.082 4.054 -12.546 1.00 87.25 108 GLY A CA 1
ATOM 870 C C . GL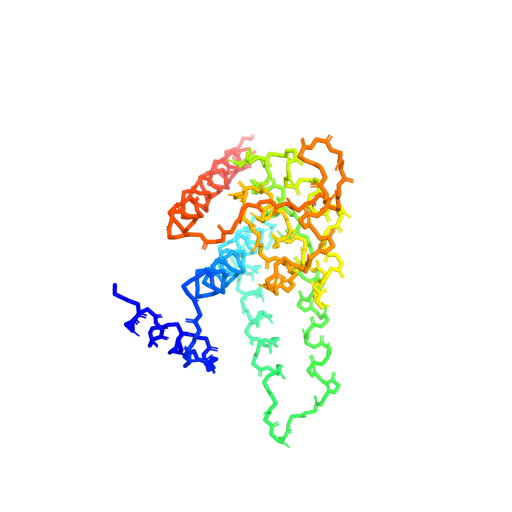Y A 1 108 ? 5.481 5.469 -12.962 1.00 87.25 108 GLY A C 1
ATOM 871 O O . GLY A 1 108 ? 6.630 5.719 -13.322 1.00 87.25 108 GLY A O 1
ATOM 872 N N . ASN A 1 109 ? 4.521 6.397 -12.916 1.00 86.12 109 ASN A N 1
ATOM 873 C CA . ASN A 1 109 ? 4.805 7.821 -13.067 1.00 86.12 109 ASN A CA 1
ATOM 874 C C . ASN A 1 109 ? 5.197 8.436 -11.716 1.00 86.12 109 ASN A C 1
ATOM 876 O O . ASN A 1 109 ? 4.347 8.665 -10.854 1.00 86.12 109 ASN A O 1
ATOM 880 N N . PHE A 1 110 ? 6.493 8.697 -11.540 1.00 86.12 110 PHE A N 1
ATOM 881 C CA . PHE A 1 110 ? 7.035 9.256 -10.304 1.00 86.12 110 PHE A CA 1
ATOM 882 C C . PHE A 1 110 ? 6.447 10.630 -9.967 1.00 86.12 110 PHE A C 1
ATOM 884 O O . PHE A 1 110 ? 6.115 10.882 -8.809 1.00 86.12 110 PHE A O 1
ATOM 891 N N . GLU A 1 111 ? 6.304 11.505 -10.963 1.00 86.25 111 GLU A N 1
ATOM 892 C CA . GLU A 1 111 ? 5.849 12.882 -10.761 1.00 86.25 111 GLU A CA 1
ATOM 893 C C . GLU A 1 111 ? 4.399 12.910 -10.272 1.00 86.25 111 GLU A C 1
ATOM 895 O O . GLU A 1 111 ? 4.116 13.443 -9.194 1.00 86.25 111 GLU A O 1
ATOM 900 N N . ASP A 1 112 ? 3.512 12.225 -10.996 1.00 84.56 112 ASP A N 1
ATOM 901 C CA . ASP A 1 112 ? 2.095 12.132 -10.645 1.00 84.56 112 ASP A CA 1
ATOM 902 C C . ASP A 1 112 ? 1.891 11.420 -9.304 1.00 84.56 112 ASP A C 1
ATOM 904 O O . ASP A 1 112 ? 1.049 11.825 -8.504 1.00 84.56 112 ASP A O 1
ATOM 908 N N . ALA A 1 113 ? 2.675 10.376 -9.008 1.00 85.94 113 ALA A N 1
ATOM 909 C CA . ALA A 1 113 ? 2.580 9.642 -7.747 1.00 85.94 113 ALA A CA 1
ATOM 910 C C . ALA A 1 113 ? 2.959 10.503 -6.532 1.00 85.94 113 ALA A C 1
ATOM 912 O O . ALA A 1 113 ? 2.263 10.479 -5.512 1.00 85.94 113 ALA A O 1
ATOM 913 N N . ILE A 1 114 ? 4.045 11.276 -6.621 1.00 86.50 114 ILE A N 1
ATOM 914 C CA . ILE A 1 114 ? 4.480 12.162 -5.534 1.00 86.50 114 ILE A CA 1
ATOM 915 C C . ILE A 1 114 ? 3.531 13.353 -5.388 1.00 86.50 114 ILE A C 1
ATOM 917 O O . ILE A 1 114 ? 3.187 13.722 -4.259 1.00 86.50 114 ILE A O 1
ATOM 921 N N . TYR A 1 115 ? 3.069 13.925 -6.503 1.00 86.19 115 TYR A N 1
ATOM 922 C CA . TYR A 1 115 ? 2.053 14.973 -6.487 1.00 86.19 115 TYR A CA 1
ATOM 923 C C . TYR A 1 115 ? 0.778 14.484 -5.790 1.00 86.19 115 TYR A C 1
ATOM 925 O O . TYR A 1 115 ? 0.291 15.118 -4.850 1.00 86.19 115 TYR A O 1
ATOM 933 N N . ALA A 1 116 ? 0.288 13.308 -6.187 1.00 84.12 116 ALA A N 1
ATOM 934 C CA . ALA A 1 116 ? -0.907 12.708 -5.624 1.00 84.12 116 ALA A CA 1
ATOM 935 C C . ALA A 1 116 ? -0.750 12.400 -4.143 1.00 84.12 116 ALA A C 1
ATOM 937 O O . ALA A 1 116 ? -1.619 12.760 -3.358 1.00 84.12 116 ALA A O 1
ATOM 938 N N . TRP A 1 117 ? 0.363 11.798 -3.722 1.00 86.69 117 TRP A N 1
ATOM 939 C CA . TRP A 1 117 ? 0.642 11.607 -2.301 1.00 86.69 117 TRP A CA 1
ATOM 940 C C . TRP A 1 117 ? 0.505 12.940 -1.560 1.00 86.69 117 TRP A C 1
ATOM 942 O O . TRP A 1 117 ? -0.279 13.032 -0.613 1.00 86.69 117 TRP A O 1
ATOM 952 N N . ARG A 1 118 ? 1.213 13.988 -1.990 1.00 85.00 118 ARG A N 1
ATOM 953 C CA . ARG A 1 118 ? 1.231 15.261 -1.262 1.00 85.00 118 ARG A CA 1
ATOM 954 C C . ARG A 1 118 ? -0.150 15.913 -1.161 1.00 85.00 118 ARG A C 1
ATOM 956 O O . ARG A 1 118 ? -0.466 16.477 -0.116 1.00 85.00 118 ARG A O 1
ATOM 963 N N . ASN A 1 119 ? -0.957 15.824 -2.214 1.00 80.88 119 ASN A N 1
ATOM 964 C CA . ASN A 1 119 ? -2.218 16.558 -2.310 1.00 80.88 119 ASN A CA 1
ATOM 965 C C . ASN A 1 119 ? -3.457 15.726 -1.930 1.00 80.88 119 ASN A C 1
ATOM 967 O O . ASN A 1 119 ? -4.467 16.291 -1.519 1.00 80.88 119 ASN A O 1
ATOM 971 N N . HIS A 1 120 ? -3.394 14.396 -2.033 1.00 80.12 120 HIS A N 1
ATOM 972 C CA . HIS A 1 120 ? -4.560 13.513 -1.938 1.00 80.12 120 HIS A CA 1
ATOM 973 C C . HIS A 1 120 ? -4.496 12.471 -0.816 1.00 80.12 120 HIS A C 1
ATOM 975 O O . HIS A 1 120 ? -5.520 11.839 -0.553 1.00 80.12 120 HIS A O 1
ATOM 981 N N . ALA A 1 121 ? -3.366 12.316 -0.114 1.00 81.00 121 ALA A N 1
ATOM 982 C CA . ALA A 1 121 ? -3.224 11.323 0.956 1.00 81.00 121 ALA A CA 1
ATOM 983 C C . ALA A 1 121 ? -4.192 11.521 2.138 1.00 81.00 121 ALA A C 1
ATOM 985 O O . ALA A 1 121 ? -4.655 10.542 2.716 1.00 81.00 121 ALA A O 1
ATOM 986 N N . ASN A 1 122 ? -4.535 12.770 2.475 1.00 80.06 122 ASN A N 1
ATOM 987 C CA . ASN A 1 122 ? -5.392 13.094 3.626 1.00 80.06 122 ASN A CA 1
ATOM 988 C C . ASN A 1 122 ? -6.896 12.883 3.372 1.00 80.06 122 ASN A C 1
ATOM 990 O O . ASN A 1 122 ? -7.705 13.164 4.250 1.00 80.06 122 ASN A O 1
ATOM 994 N N . GLN A 1 123 ? -7.290 12.428 2.178 1.00 77.19 123 GLN A N 1
ATOM 995 C CA . GLN A 1 123 ? -8.699 12.160 1.858 1.00 77.19 123 GLN A CA 1
ATOM 996 C C . GLN A 1 123 ? -9.201 10.829 2.431 1.00 77.19 123 GLN A C 1
ATOM 998 O O . GLN A 1 123 ? -10.407 10.594 2.462 1.00 77.19 123 GLN A O 1
ATOM 1003 N N . TRP A 1 124 ? -8.291 9.955 2.865 1.00 78.75 124 TRP A N 1
ATOM 1004 C CA . TRP A 1 124 ? -8.627 8.631 3.375 1.00 78.75 124 TRP A CA 1
ATOM 1005 C C . TRP A 1 124 ? -8.642 8.618 4.909 1.00 78.75 124 TRP A C 1
ATOM 1007 O O . TRP A 1 124 ? -7.817 9.297 5.522 1.00 78.75 124 TRP A O 1
ATOM 1017 N N . PRO A 1 125 ? -9.534 7.832 5.544 1.00 76.88 125 PRO A N 1
ATOM 1018 C CA . PRO A 1 125 ? -9.592 7.725 7.005 1.00 76.88 125 PRO A CA 1
ATOM 1019 C C . PRO A 1 125 ? -8.301 7.180 7.630 1.00 76.88 125 PRO A C 1
ATOM 1021 O O . PRO A 1 125 ? -7.928 7.582 8.730 1.00 76.88 125 PRO A O 1
ATOM 1024 N N . ASP A 1 126 ? -7.630 6.262 6.930 1.00 83.94 126 ASP A N 1
ATOM 1025 C CA . ASP A 1 126 ? -6.333 5.713 7.314 1.00 83.94 126 ASP A CA 1
ATOM 1026 C C . ASP A 1 126 ? -5.231 6.398 6.497 1.00 83.94 126 ASP A C 1
ATOM 1028 O O . ASP A 1 126 ? -5.170 6.278 5.272 1.00 83.94 126 ASP A O 1
ATOM 1032 N N . THR A 1 127 ? -4.337 7.108 7.184 1.00 86.44 127 THR A N 1
ATOM 1033 C CA . THR A 1 127 ? -3.215 7.822 6.566 1.00 86.44 127 THR A CA 1
ATOM 1034 C C . THR A 1 127 ? -2.263 6.890 5.808 1.00 86.44 127 THR A C 1
ATOM 1036 O O . THR A 1 127 ? -1.698 7.303 4.796 1.00 86.44 127 THR A O 1
ATOM 1039 N N . ASN A 1 128 ? -2.047 5.652 6.265 1.00 89.25 128 ASN A N 1
ATOM 1040 C CA . ASN A 1 128 ? -1.139 4.715 5.596 1.00 89.25 128 ASN A CA 1
ATOM 1041 C C . ASN A 1 128 ? -1.749 4.230 4.279 1.00 89.25 128 ASN A C 1
ATOM 1043 O O . ASN A 1 128 ? -1.089 4.282 3.237 1.00 89.25 128 ASN A O 1
ATOM 1047 N N . GLU A 1 129 ? -3.025 3.834 4.307 1.00 88.25 129 GLU A N 1
ATOM 1048 C CA . GLU A 1 129 ? -3.763 3.484 3.091 1.00 88.25 129 GLU A CA 1
ATOM 1049 C C . GLU A 1 129 ? -3.880 4.685 2.153 1.00 88.25 129 GLU A C 1
ATOM 1051 O O . GLU A 1 129 ? -3.683 4.538 0.951 1.00 88.25 129 GLU A O 1
ATOM 1056 N N . GLY A 1 130 ? -4.130 5.884 2.682 1.00 87.00 130 GLY A N 1
ATOM 1057 C CA . GLY A 1 130 ? -4.311 7.079 1.869 1.00 87.00 130 GLY A CA 1
ATOM 1058 C C . GLY A 1 130 ? -3.085 7.453 1.057 1.00 87.00 130 GLY A C 1
ATOM 1059 O O . GLY A 1 130 ? -3.194 7.856 -0.096 1.00 87.00 130 GLY A O 1
ATOM 1060 N N . VAL A 1 131 ? -1.900 7.257 1.620 1.00 90.69 131 VAL A N 1
ATOM 1061 C CA . VAL A 1 131 ? -0.634 7.519 0.932 1.00 90.69 131 VAL A CA 1
ATOM 1062 C C . VAL A 1 131 ? -0.379 6.477 -0.138 1.00 90.69 131 VAL A C 1
ATOM 1064 O O . VAL A 1 131 ? -0.009 6.830 -1.256 1.00 90.69 131 VAL A O 1
ATOM 1067 N N . LEU A 1 132 ? -0.607 5.209 0.199 1.00 91.31 132 LEU A N 1
ATOM 1068 C CA . LEU A 1 132 ? -0.476 4.098 -0.730 1.00 91.31 132 LEU A CA 1
ATOM 1069 C C . LEU A 1 132 ? -1.417 4.264 -1.926 1.00 91.31 132 LEU A C 1
ATOM 1071 O O . LEU A 1 132 ? -0.999 4.109 -3.072 1.00 91.31 132 LEU A O 1
ATOM 1075 N N . LEU A 1 133 ? -2.679 4.596 -1.659 1.00 90.62 133 LEU A N 1
ATOM 1076 C CA . LEU A 1 133 ? -3.715 4.774 -2.667 1.00 90.62 133 LEU A CA 1
ATOM 1077 C C . LEU A 1 133 ? -3.496 6.039 -3.489 1.00 90.62 133 LEU A C 1
ATOM 1079 O O . LEU A 1 133 ? -3.691 5.993 -4.697 1.00 90.62 133 LEU A O 1
ATOM 1083 N N . ALA A 1 134 ? -3.035 7.132 -2.879 1.00 88.25 134 ALA A N 1
ATOM 1084 C CA . ALA A 1 134 ? -2.699 8.352 -3.604 1.00 88.25 134 ALA A CA 1
ATOM 1085 C C . ALA A 1 134 ? -1.475 8.158 -4.519 1.00 88.25 134 ALA A C 1
ATOM 1087 O O . ALA A 1 134 ? -1.520 8.487 -5.704 1.00 88.25 134 ALA A O 1
ATOM 1088 N N . ALA A 1 135 ? -0.397 7.553 -4.014 1.00 89.56 135 ALA A N 1
ATOM 1089 C CA . ALA A 1 135 ? 0.759 7.218 -4.843 1.00 89.56 135 ALA A CA 1
ATOM 1090 C C . ALA A 1 135 ? 0.382 6.213 -5.945 1.00 89.56 135 ALA A C 1
ATOM 1092 O O . ALA A 1 135 ? 0.805 6.364 -7.087 1.00 89.56 135 ALA A O 1
ATOM 1093 N N . GLY A 1 136 ? -0.466 5.229 -5.627 1.00 88.06 136 GLY A N 1
ATOM 1094 C CA . GLY A 1 136 ? -1.011 4.272 -6.586 1.00 88.06 136 GLY A CA 1
ATOM 1095 C C . GLY A 1 136 ? -1.865 4.929 -7.672 1.00 88.06 136 GLY A C 1
ATOM 1096 O O . GLY A 1 136 ? -1.698 4.596 -8.841 1.00 88.06 136 GLY A O 1
ATOM 1097 N N . SER A 1 137 ? -2.725 5.894 -7.326 1.00 87.62 137 SER A N 1
ATOM 1098 C CA . SER A 1 137 ? -3.537 6.624 -8.310 1.00 87.62 137 SER A CA 1
ATOM 1099 C C . SER A 1 137 ? -2.674 7.420 -9.279 1.00 87.62 137 SER A C 1
ATOM 1101 O O . SER A 1 137 ? -2.926 7.372 -10.479 1.00 87.62 137 SER A O 1
ATOM 1103 N N . GLY A 1 138 ? -1.622 8.085 -8.788 1.00 85.56 138 GLY A N 1
ATOM 1104 C CA . GLY A 1 138 ? -0.687 8.809 -9.650 1.00 85.56 138 GLY A CA 1
ATOM 1105 C C . GLY A 1 138 ? 0.177 7.882 -10.498 1.00 85.56 138 GLY A C 1
ATOM 1106 O O . GLY A 1 138 ? 0.299 8.081 -11.700 1.00 85.56 138 GLY A O 1
ATOM 1107 N N . ALA A 1 139 ? 0.688 6.794 -9.918 1.00 87.19 139 ALA A N 1
ATOM 1108 C CA . ALA A 1 139 ? 1.488 5.818 -10.653 1.00 87.19 139 ALA A CA 1
ATOM 1109 C C . ALA A 1 139 ? 0.697 5.108 -11.769 1.00 87.19 139 ALA A C 1
ATOM 1111 O O . ALA A 1 139 ? 1.285 4.727 -12.782 1.00 87.19 139 ALA A O 1
ATOM 1112 N N . LEU A 1 140 ? -0.613 4.916 -11.576 1.00 86.50 140 LEU A N 1
ATOM 1113 C CA . LEU A 1 140 ? -1.522 4.307 -12.552 1.00 86.50 140 LEU A CA 1
ATOM 1114 C C . LEU A 1 140 ? -2.185 5.314 -13.494 1.00 86.50 140 LEU A C 1
ATOM 1116 O O . LEU A 1 140 ? -2.776 4.882 -14.484 1.00 86.50 140 LEU A O 1
ATOM 1120 N N . GLY A 1 141 ? -2.132 6.609 -13.175 1.00 82.88 141 GLY A N 1
ATOM 1121 C CA . GLY A 1 141 ? -2.925 7.635 -13.847 1.00 82.88 141 GLY A CA 1
ATOM 1122 C C . GLY A 1 141 ? -4.430 7.367 -13.750 1.00 82.88 141 GLY A C 1
ATOM 1123 O O . GLY A 1 141 ? -5.150 7.610 -14.712 1.00 82.88 141 GLY A O 1
ATOM 1124 N N . ALA A 1 142 ? -4.909 6.824 -12.626 1.00 84.38 142 ALA A N 1
ATOM 1125 C CA . ALA A 1 142 ? -6.310 6.446 -12.435 1.00 84.38 142 ALA A CA 1
ATOM 1126 C C . ALA A 1 142 ? -6.889 7.057 -11.158 1.00 84.38 142 ALA A C 1
ATOM 1128 O O . ALA A 1 142 ? -6.279 6.976 -10.090 1.00 84.38 142 ALA A O 1
ATOM 1129 N N . ARG A 1 143 ? -8.107 7.595 -11.238 1.00 81.75 143 ARG A N 1
ATOM 1130 C CA . ARG A 1 143 ? -8.763 8.245 -10.100 1.00 81.75 143 ARG A CA 1
ATOM 1131 C C . ARG A 1 143 ? -9.295 7.226 -9.083 1.00 81.75 143 ARG A C 1
ATOM 1133 O O . ARG A 1 143 ? -10.381 6.668 -9.241 1.00 81.75 143 ARG A O 1
ATOM 1140 N N . LEU A 1 144 ? -8.532 6.995 -8.010 1.00 80.94 144 LEU A N 1
ATOM 1141 C CA . LEU A 1 144 ? -8.907 6.082 -6.914 1.00 80.94 144 LEU A CA 1
ATOM 1142 C C . LEU A 1 144 ? -9.626 6.776 -5.744 1.00 80.94 144 LEU A C 1
ATOM 1144 O O . LEU A 1 144 ? -10.260 6.094 -4.945 1.00 80.94 144 LEU A O 1
ATOM 1148 N N . SER A 1 145 ? -9.541 8.106 -5.638 1.00 69.19 145 SER A N 1
ATOM 1149 C CA . SER A 1 145 ? -10.096 8.905 -4.533 1.00 69.19 145 SER A CA 1
ATOM 1150 C C . SER A 1 145 ? -11.078 9.973 -5.029 1.00 69.19 145 SER A C 1
ATOM 1152 O O . SER A 1 145 ? -10.927 10.507 -6.131 1.00 69.19 145 SER A O 1
ATOM 1154 N N . GLY A 1 146 ? -12.045 10.326 -4.178 1.00 65.69 146 GLY A N 1
ATOM 1155 C CA . GLY A 1 146 ? -13.056 11.359 -4.421 1.00 65.69 146 GLY A CA 1
ATOM 1156 C C . GLY A 1 146 ? -14.397 10.828 -4.959 1.00 65.69 146 GLY A C 1
ATOM 1157 O O . GLY A 1 146 ? -14.479 9.680 -5.402 1.00 65.69 146 GLY A O 1
ATOM 1158 N N . PRO A 1 147 ? -15.468 11.642 -4.898 1.00 54.34 147 PRO A N 1
ATOM 1159 C CA . PRO A 1 147 ? -16.790 11.254 -5.380 1.00 54.34 147 PRO A CA 1
ATOM 1160 C C . PRO A 1 147 ? -16.815 11.108 -6.910 1.00 54.34 147 PRO A C 1
ATOM 1162 O O . PRO A 1 147 ? -16.298 11.959 -7.630 1.00 54.34 147 PRO A O 1
ATOM 1165 N N . LEU A 1 148 ? -17.469 10.042 -7.384 1.00 50.44 148 LEU A N 1
ATOM 1166 C CA . LEU A 1 148 ? -17.795 9.762 -8.797 1.00 50.44 148 LEU A CA 1
ATOM 1167 C C . LEU A 1 148 ? -18.845 10.687 -9.405 1.00 50.44 148 LEU A C 1
ATOM 1169 O O . LEU A 1 148 ? -19.249 10.440 -10.539 1.00 50.44 148 LEU A O 1
ATOM 1173 N N . ALA A 1 149 ? -19.360 11.646 -8.631 1.00 41.03 149 ALA A N 1
ATOM 1174 C CA . ALA A 1 149 ? -20.478 12.473 -9.053 1.00 41.03 149 ALA A CA 1
ATOM 1175 C C . ALA A 1 149 ? -20.195 13.039 -10.447 1.00 41.03 149 ALA A C 1
ATOM 1177 O O . ALA A 1 149 ? -19.078 13.508 -10.688 1.00 41.03 149 ALA A O 1
ATOM 1178 N N . GLU A 1 150 ? -21.201 12.939 -11.329 1.00 43.50 150 GLU A N 1
ATOM 1179 C CA . GLU A 1 150 ? -21.204 13.576 -12.647 1.00 43.50 150 GLU A CA 1
ATOM 1180 C C . GLU A 1 150 ? -20.557 14.953 -12.516 1.00 43.50 150 GLU A C 1
ATOM 1182 O O . GLU A 1 150 ? -20.857 15.637 -11.526 1.00 43.50 150 GLU A O 1
ATOM 1187 N N . PRO A 1 151 ? -19.646 15.336 -13.434 1.00 42.62 151 PRO A N 1
ATOM 1188 C CA . PRO A 1 151 ? -18.983 16.626 -13.360 1.00 42.62 151 PRO A CA 1
ATOM 1189 C C . PRO A 1 151 ? -20.074 17.665 -13.154 1.00 42.62 151 PRO A C 1
ATOM 1191 O O . PRO A 1 151 ? -20.947 17.853 -14.000 1.00 42.62 151 PRO A O 1
ATOM 1194 N N . SER A 1 152 ? -20.109 18.261 -11.959 1.00 41.97 152 SER A N 1
ATOM 1195 C CA . SER A 1 152 ? -21.068 19.321 -11.697 1.00 41.97 152 SER A CA 1
ATOM 1196 C C . SER A 1 152 ? -20.839 20.369 -12.779 1.00 41.97 152 SER A C 1
ATOM 1198 O O . SER A 1 152 ? -19.697 20.582 -13.174 1.00 41.97 152 SER A O 1
ATOM 1200 N N . SER A 1 153 ? -21.876 21.038 -13.264 1.00 43.66 153 SER A N 1
ATOM 1201 C CA . SER A 1 153 ? -21.782 22.035 -14.344 1.00 43.66 153 SER A CA 1
ATOM 1202 C C . SER A 1 153 ? -20.767 23.172 -14.095 1.00 43.66 153 SER A C 1
ATOM 1204 O O . SER A 1 153 ? -20.530 23.999 -14.967 1.00 43.66 153 SER A O 1
ATOM 1206 N N . LEU A 1 154 ? -20.181 23.244 -12.895 1.00 50.53 154 LEU A N 1
ATOM 1207 C CA . LEU A 1 154 ? -19.063 24.113 -12.527 1.00 50.53 154 LEU A CA 1
ATOM 1208 C C . LEU A 1 154 ? -17.689 23.577 -12.986 1.00 50.53 154 LEU A C 1
ATOM 1210 O O . LEU A 1 154 ? -16.797 24.380 -13.233 1.00 50.53 154 LEU A O 1
ATOM 1214 N N . ASP A 1 155 ? -17.529 22.259 -13.128 1.00 49.19 155 ASP A N 1
ATOM 1215 C CA . ASP A 1 155 ? -16.316 21.571 -13.603 1.00 49.19 155 ASP A CA 1
ATOM 1216 C C . ASP A 1 155 ? -16.216 21.607 -15.142 1.00 49.19 155 ASP A C 1
ATOM 1218 O O . ASP A 1 155 ? -15.130 21.742 -15.691 1.00 49.19 155 ASP A O 1
ATOM 1222 N N . GLU A 1 156 ? -17.350 21.594 -15.857 1.00 47.75 156 GLU A N 1
ATOM 1223 C CA . GLU A 1 156 ? -17.397 21.803 -17.320 1.00 47.75 156 GLU A CA 1
ATOM 1224 C C . GLU A 1 156 ? -17.059 23.245 -17.740 1.00 47.75 156 GLU A C 1
ATOM 1226 O O . GLU A 1 156 ? -16.669 23.490 -18.882 1.00 47.75 156 GLU A O 1
ATOM 1231 N N . LEU A 1 157 ? -17.191 24.211 -16.822 1.00 51.12 157 LEU A N 1
ATOM 1232 C CA . LEU A 1 157 ? -16.775 25.602 -17.034 1.00 51.12 157 LEU A CA 1
ATOM 1233 C C . LEU A 1 157 ? -15.269 25.810 -16.811 1.00 51.12 157 LEU A C 1
ATOM 1235 O O . LEU A 1 157 ? -14.769 26.903 -17.083 1.00 51.12 157 LEU A O 1
ATOM 1239 N N . ALA A 1 158 ? -14.541 24.793 -16.336 1.00 47.09 158 ALA A N 1
ATOM 1240 C CA . ALA A 1 158 ? -13.090 24.840 -16.264 1.00 47.09 158 ALA A CA 1
ATOM 1241 C C . ALA A 1 158 ? -12.510 24.683 -17.678 1.00 47.09 158 ALA A C 1
ATOM 1243 O O . ALA A 1 158 ? -12.557 23.621 -18.298 1.00 47.09 158 ALA A O 1
ATOM 1244 N N . THR A 1 159 ? -11.980 25.781 -18.208 1.00 41.19 159 THR A N 1
ATOM 1245 C CA . THR A 1 159 ? -11.308 25.860 -19.505 1.00 41.19 159 THR A CA 1
ATOM 1246 C C . THR A 1 159 ? -10.221 24.778 -19.611 1.00 41.19 159 THR A C 1
ATOM 1248 O O . THR A 1 159 ? -9.394 24.675 -18.700 1.00 41.19 159 THR A O 1
ATOM 1251 N N . PRO A 1 160 ? -10.147 23.996 -20.709 1.00 42.19 160 PRO A N 1
ATOM 1252 C CA . PRO A 1 160 ? -9.099 22.996 -20.899 1.00 42.19 160 PRO A CA 1
ATOM 1253 C C . PRO A 1 160 ? -7.748 23.706 -21.076 1.00 42.19 160 PRO A C 1
ATOM 1255 O O . PRO A 1 160 ? -7.369 24.085 -22.181 1.00 42.19 160 PRO A O 1
ATOM 1258 N N . GLY A 1 161 ? -7.047 23.956 -19.969 1.00 43.12 161 GLY A N 1
ATOM 1259 C CA . GLY A 1 161 ? -5.768 24.669 -19.957 1.00 43.12 161 GL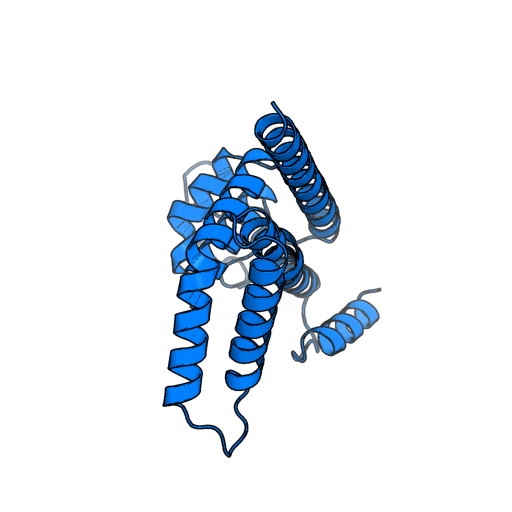Y A CA 1
ATOM 1260 C C . GLY A 1 161 ? -5.482 25.499 -18.703 1.00 43.12 161 GLY A C 1
ATOM 1261 O O . GLY A 1 161 ? -4.323 25.838 -18.479 1.00 43.12 161 GLY A O 1
ATOM 1262 N N . GLU A 1 162 ? -6.474 25.788 -17.858 1.00 36.50 162 GLU A N 1
ATOM 1263 C CA . GLU A 1 162 ? -6.258 26.482 -16.582 1.00 36.50 162 GLU A CA 1
ATOM 1264 C C . GLU A 1 162 ? -6.580 25.541 -15.422 1.00 36.50 162 GLU A C 1
ATOM 1266 O O . GLU A 1 162 ? -7.679 25.007 -15.328 1.00 36.50 162 GLU A O 1
ATOM 1271 N N . GLY A 1 163 ? -5.580 25.295 -14.570 1.00 38.56 163 GLY A N 1
ATOM 1272 C CA . GLY A 1 163 ? -5.613 24.319 -13.483 1.00 38.56 163 GLY A CA 1
ATOM 1273 C C . GLY A 1 163 ? -6.777 24.498 -12.506 1.00 38.56 163 GLY A C 1
ATOM 1274 O O . GLY A 1 163 ? -6.621 25.120 -11.454 1.00 38.56 163 GLY A O 1
ATOM 1275 N N . GLY A 1 164 ? -7.903 23.851 -12.815 1.00 37.19 164 GLY A N 1
ATOM 1276 C CA . GLY A 1 164 ? -8.833 23.322 -11.820 1.00 37.19 164 GLY A CA 1
ATOM 1277 C C . GLY A 1 164 ? -8.107 22.360 -10.868 1.00 37.19 164 GLY A C 1
ATOM 1278 O O . GLY A 1 164 ? -6.934 22.045 -11.098 1.00 37.19 164 GLY A O 1
ATOM 1279 N N . PRO A 1 165 ? -8.740 21.917 -9.765 1.00 43.12 165 PRO A N 1
ATOM 1280 C CA . PRO A 1 165 ? -8.088 21.042 -8.795 1.00 43.12 165 PRO A CA 1
ATOM 1281 C C . PRO A 1 165 ? -7.536 19.831 -9.542 1.00 43.12 165 PRO A C 1
ATOM 1283 O O . PRO A 1 165 ? -8.321 19.026 -10.019 1.00 43.12 165 PRO A O 1
ATOM 1286 N N . TYR A 1 166 ? -6.209 19.759 -9.703 1.00 43.72 166 TYR A N 1
ATOM 1287 C CA . TYR A 1 166 ? -5.528 18.748 -10.509 1.00 43.72 166 TYR A CA 1
ATOM 1288 C C . TYR A 1 166 ? -6.070 17.369 -10.131 1.00 43.72 166 TYR A C 1
ATOM 1290 O O . TYR A 1 166 ? -5.742 16.828 -9.074 1.00 43.72 166 TYR A O 1
ATOM 1298 N N . THR A 1 167 ? -6.958 16.833 -10.962 1.00 53.56 167 THR A N 1
ATOM 1299 C CA . THR A 1 167 ? -7.520 15.508 -10.776 1.00 53.56 167 THR A CA 1
ATOM 1300 C C . THR A 1 167 ? -6.446 14.542 -11.233 1.00 53.56 167 THR A C 1
ATOM 1302 O O . THR A 1 167 ? -6.084 14.483 -12.405 1.00 53.56 167 THR A O 1
ATOM 1305 N N . VAL A 1 168 ? -5.844 13.826 -10.285 1.00 57.16 168 VAL A N 1
ATOM 1306 C CA . VAL A 1 168 ? -4.833 12.838 -10.650 1.00 57.16 168 VAL A CA 1
ATOM 1307 C C . VAL A 1 168 ? -5.529 11.629 -11.264 1.00 57.16 168 VAL A C 1
ATOM 1309 O O . VAL A 1 168 ? -6.137 10.820 -10.556 1.00 57.16 168 VAL A O 1
ATOM 1312 N N . GLY A 1 169 ? -5.372 11.505 -12.579 1.00 64.19 169 GLY A N 1
ATOM 1313 C CA . GLY A 1 169 ? -5.753 10.335 -13.351 1.00 64.19 169 GLY A CA 1
ATOM 1314 C C . GLY A 1 169 ? -7.142 10.395 -13.976 1.00 64.19 169 GLY A C 1
ATOM 1315 O O . GLY A 1 169 ? -8.038 11.090 -13.500 1.00 64.19 169 GLY A O 1
ATOM 1316 N N . ASP A 1 170 ? -7.3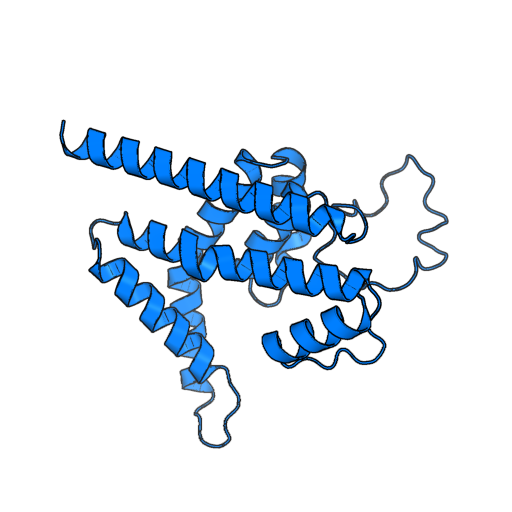01 9.603 -15.031 1.00 73.12 170 ASP A N 1
ATOM 1317 C CA . ASP A 1 170 ? -8.553 9.443 -15.764 1.00 73.12 170 ASP A CA 1
ATOM 1318 C C . ASP A 1 170 ? -9.525 8.513 -15.020 1.00 73.12 170 ASP A C 1
ATOM 1320 O O . ASP A 1 170 ? -9.188 7.841 -14.029 1.00 73.12 170 ASP A O 1
ATOM 1324 N N . ASP A 1 171 ? -10.753 8.439 -15.533 1.00 77.75 171 ASP A N 1
ATOM 1325 C CA . ASP A 1 171 ? -11.745 7.480 -15.072 1.00 77.75 171 ASP A CA 1
ATOM 1326 C C . ASP A 1 171 ? -11.240 6.035 -15.151 1.00 77.75 171 ASP A C 1
ATOM 1328 O O . ASP A 1 171 ? -10.510 5.606 -16.052 1.00 77.75 171 ASP A O 1
ATOM 1332 N N . CYS A 1 172 ? -11.674 5.239 -14.177 1.00 79.38 172 CYS A N 1
ATOM 1333 C CA . CYS A 1 172 ? -11.275 3.847 -14.067 1.00 79.38 172 CYS A CA 1
ATOM 1334 C C . CYS A 1 172 ? -11.908 3.016 -15.193 1.00 79.38 172 CYS A C 1
ATOM 1336 O O . CYS A 1 172 ? -13.110 2.761 -15.200 1.00 79.38 172 CYS A O 1
ATOM 1338 N N . THR A 1 173 ? -11.083 2.541 -16.127 1.00 83.56 173 THR A N 1
ATOM 1339 C CA . THR A 1 173 ? -11.506 1.671 -17.233 1.00 83.56 173 THR A CA 1
ATOM 1340 C C . THR A 1 173 ? -10.932 0.261 -17.076 1.00 83.56 173 THR A C 1
ATOM 1342 O O . THR A 1 173 ? -9.924 0.068 -16.406 1.00 83.56 173 THR A O 1
ATOM 1345 N N . PRO A 1 174 ? -11.477 -0.772 -17.737 1.00 82.88 174 PRO A N 1
ATOM 1346 C CA . PRO A 1 174 ? -10.894 -2.118 -17.679 1.00 82.88 174 PRO A CA 1
ATOM 1347 C C . PRO A 1 174 ? -9.406 -2.185 -18.078 1.00 82.88 174 PRO A C 1
ATOM 1349 O O . PRO A 1 174 ? -8.683 -3.081 -17.646 1.00 82.88 174 PRO A O 1
ATOM 1352 N N . ARG A 1 175 ? -8.919 -1.220 -18.870 1.00 84.19 175 ARG A N 1
ATOM 1353 C CA . ARG A 1 175 ? -7.498 -1.087 -19.213 1.00 84.19 175 ARG A CA 1
ATOM 1354 C C . ARG A 1 175 ? -6.641 -0.706 -18.000 1.00 84.19 175 ARG A C 1
ATOM 1356 O O . ARG A 1 175 ? -5.526 -1.209 -17.887 1.00 84.19 175 ARG A O 1
ATOM 1363 N N . THR A 1 176 ? -7.142 0.115 -17.074 1.00 84.69 176 THR A N 1
ATOM 1364 C CA . THR A 1 176 ? -6.382 0.497 -15.871 1.00 84.69 176 THR A CA 1
ATOM 1365 C C . THR A 1 176 ? -6.157 -0.690 -14.932 1.00 84.69 176 THR A C 1
ATOM 1367 O O . THR A 1 176 ? -5.109 -0.749 -14.296 1.00 84.69 176 THR A O 1
ATOM 1370 N N . LEU A 1 177 ? -7.040 -1.700 -14.921 1.00 85.50 177 LEU A N 1
ATOM 1371 C CA . LEU A 1 177 ? -6.787 -2.974 -14.224 1.00 85.50 177 LEU A CA 1
ATOM 1372 C C . LEU A 1 177 ? -5.563 -3.704 -14.781 1.00 85.50 177 LEU A C 1
ATOM 1374 O O . LEU A 1 177 ? -4.732 -4.184 -14.013 1.00 85.50 177 LEU A O 1
ATOM 1378 N N . GLN A 1 178 ? -5.418 -3.763 -16.107 1.00 86.69 178 GLN A N 1
ATOM 1379 C CA . GLN A 1 178 ? -4.252 -4.393 -16.735 1.00 86.69 178 GLN A CA 1
ATOM 1380 C C . GLN A 1 178 ? -2.966 -3.622 -16.415 1.00 86.69 178 GLN A C 1
ATOM 1382 O O . GLN A 1 178 ? -1.962 -4.231 -16.041 1.00 86.69 178 GLN A O 1
ATOM 1387 N N . SER A 1 179 ? -3.010 -2.288 -16.489 1.00 86.88 179 SER A N 1
ATOM 1388 C CA . SER A 1 179 ? -1.893 -1.431 -16.076 1.00 86.88 179 SER A CA 1
ATOM 1389 C C . SER A 1 179 ? -1.528 -1.639 -14.605 1.00 86.88 179 SER A C 1
ATOM 1391 O O . SER A 1 179 ? -0.345 -1.699 -14.277 1.00 86.88 179 SER A O 1
ATOM 1393 N N . ALA A 1 180 ? -2.519 -1.824 -13.728 1.00 86.50 180 ALA A N 1
ATOM 1394 C CA . ALA A 1 180 ? -2.299 -2.078 -12.309 1.00 86.50 180 ALA A CA 1
ATOM 1395 C C . ALA A 1 180 ? -1.595 -3.400 -12.036 1.00 86.50 180 ALA A C 1
ATOM 1397 O O . ALA A 1 180 ? -0.639 -3.429 -11.263 1.00 86.50 180 ALA A O 1
ATOM 1398 N N . VAL A 1 181 ? -1.989 -4.475 -12.719 1.00 88.31 181 VAL A N 1
ATOM 1399 C CA . VAL A 1 181 ? -1.270 -5.754 -12.636 1.00 88.31 181 VAL A CA 1
ATOM 1400 C C . VAL A 1 181 ? 0.183 -5.586 -13.093 1.00 88.31 181 VAL A C 1
ATOM 1402 O O . VAL A 1 181 ? 1.099 -6.056 -12.418 1.00 88.31 181 VAL A O 1
ATOM 1405 N N . GLY A 1 182 ? 0.409 -4.865 -14.197 1.00 88.56 182 GLY A N 1
ATOM 1406 C CA . GLY A 1 182 ? 1.753 -4.560 -14.689 1.00 88.56 182 GLY A CA 1
ATOM 1407 C C . GLY A 1 182 ? 2.597 -3.765 -13.686 1.00 88.56 182 GLY A C 1
ATOM 1408 O O . GLY A 1 182 ? 3.756 -4.110 -13.452 1.00 88.56 182 GLY A O 1
ATOM 1409 N N . LEU A 1 183 ? 2.016 -2.738 -13.057 1.00 88.94 183 LEU A N 1
ATOM 1410 C CA . LEU A 1 183 ? 2.670 -1.940 -12.018 1.00 88.94 183 LEU A CA 1
ATOM 1411 C C . LEU A 1 183 ? 3.063 -2.810 -10.819 1.00 88.94 183 LEU A C 1
ATOM 1413 O O . LEU A 1 183 ? 4.214 -2.769 -10.384 1.00 88.94 183 LEU A O 1
ATOM 1417 N N . VAL A 1 184 ? 2.133 -3.629 -10.317 1.00 88.31 184 VAL A N 1
ATOM 1418 C CA . VAL A 1 184 ? 2.384 -4.533 -9.186 1.00 88.31 184 VAL A CA 1
ATOM 1419 C C . VAL A 1 184 ? 3.508 -5.508 -9.520 1.00 88.31 184 VAL A C 1
ATOM 1421 O O . VAL A 1 184 ? 4.418 -5.676 -8.713 1.00 88.31 184 VAL A O 1
ATOM 1424 N N . TRP A 1 185 ? 3.505 -6.104 -10.714 1.00 91.06 185 TRP A N 1
ATOM 1425 C CA . TRP A 1 185 ? 4.543 -7.056 -11.113 1.00 91.06 185 TRP A CA 1
ATOM 1426 C C . TRP A 1 185 ? 5.929 -6.412 -11.194 1.00 91.06 185 TRP A C 1
ATOM 1428 O O . TRP A 1 185 ? 6.899 -6.943 -10.655 1.00 91.06 185 TRP A O 1
ATOM 1438 N N . ARG A 1 186 ? 6.028 -5.228 -11.803 1.00 93.25 186 ARG A N 1
ATOM 1439 C CA . ARG A 1 186 ? 7.286 -4.478 -11.859 1.00 93.25 186 ARG A CA 1
ATOM 1440 C C . ARG A 1 186 ? 7.766 -4.058 -10.464 1.00 93.25 186 ARG A C 1
ATOM 1442 O O . ARG A 1 186 ? 8.962 -4.124 -10.194 1.00 93.25 186 ARG A O 1
ATOM 1449 N N . ALA A 1 187 ? 6.853 -3.680 -9.568 1.00 89.69 187 ALA A N 1
ATOM 1450 C CA . ALA A 1 187 ? 7.192 -3.408 -8.177 1.00 89.69 187 ALA A CA 1
ATOM 1451 C C . ALA A 1 187 ? 7.723 -4.675 -7.490 1.00 89.69 187 ALA A C 1
ATOM 1453 O O . ALA A 1 187 ? 8.789 -4.634 -6.889 1.00 89.69 187 ALA A O 1
ATOM 1454 N N . VAL A 1 188 ? 7.067 -5.828 -7.646 1.00 88.88 188 VAL A N 1
ATOM 1455 C CA . VAL A 1 188 ? 7.567 -7.111 -7.116 1.00 88.88 188 VAL A CA 1
ATOM 1456 C C . VAL A 1 188 ? 8.979 -7.416 -7.622 1.00 88.88 188 VAL A C 1
ATOM 1458 O O . VAL A 1 188 ? 9.832 -7.800 -6.826 1.00 88.88 188 VAL A O 1
ATOM 1461 N N . ILE A 1 189 ? 9.260 -7.192 -8.909 1.00 92.25 189 ILE A N 1
ATOM 1462 C CA . ILE A 1 189 ? 10.608 -7.367 -9.470 1.00 92.25 189 ILE A CA 1
ATOM 1463 C C . ILE A 1 189 ? 11.614 -6.427 -8.810 1.00 92.25 189 ILE A C 1
ATOM 1465 O O . ILE A 1 189 ? 12.684 -6.882 -8.413 1.00 92.25 189 ILE A O 1
ATOM 1469 N N . LEU A 1 190 ? 11.282 -5.142 -8.659 1.00 90.94 190 LEU A N 1
ATOM 1470 C CA . LEU A 1 190 ? 12.143 -4.173 -7.975 1.00 90.94 190 LEU A CA 1
ATOM 1471 C C . LEU A 1 190 ? 12.505 -4.666 -6.570 1.00 90.94 190 LEU A C 1
ATOM 1473 O O . LEU A 1 190 ? 13.676 -4.667 -6.193 1.00 90.94 190 LEU A O 1
ATOM 1477 N N . TRP A 1 191 ? 11.518 -5.143 -5.816 1.00 88.06 191 TRP A N 1
ATOM 1478 C CA . TRP A 1 191 ? 11.729 -5.678 -4.472 1.00 88.06 191 TRP A CA 1
ATOM 1479 C C . TRP A 1 191 ? 12.549 -6.972 -4.463 1.00 88.06 191 TRP A C 1
ATOM 1481 O O . TRP A 1 191 ? 13.389 -7.157 -3.584 1.00 88.06 191 TRP A O 1
ATOM 1491 N N . MET A 1 192 ? 12.367 -7.846 -5.454 1.00 90.19 192 MET A N 1
ATOM 1492 C CA . MET A 1 192 ? 13.186 -9.050 -5.620 1.00 90.19 192 MET A CA 1
ATOM 1493 C C . MET A 1 192 ? 14.646 -8.718 -5.932 1.00 90.19 192 MET A C 1
ATOM 1495 O O . MET A 1 192 ? 15.543 -9.333 -5.360 1.00 90.19 192 MET A O 1
ATOM 1499 N N . ILE A 1 193 ? 14.898 -7.719 -6.781 1.00 92.19 193 ILE A N 1
ATOM 1500 C CA . ILE A 1 193 ? 16.252 -7.229 -7.069 1.00 92.19 193 ILE A CA 1
ATOM 1501 C C . ILE A 1 193 ? 16.878 -6.632 -5.807 1.00 92.19 193 ILE A C 1
ATOM 1503 O O . ILE A 1 193 ? 18.024 -6.944 -5.492 1.00 92.19 193 ILE A O 1
ATOM 1507 N N . LEU A 1 194 ? 16.128 -5.824 -5.054 1.00 88.19 194 LEU A N 1
ATOM 1508 C CA . LEU A 1 194 ? 16.599 -5.251 -3.793 1.00 88.19 194 LEU A CA 1
ATOM 1509 C C . LEU A 1 194 ? 16.991 -6.345 -2.787 1.00 88.19 194 LEU A C 1
ATOM 1511 O O . LEU A 1 194 ? 18.055 -6.270 -2.174 1.00 88.19 194 LEU A O 1
ATOM 1515 N N . LEU A 1 195 ? 16.161 -7.384 -2.654 1.00 86.75 195 LEU A N 1
ATOM 1516 C CA . LEU A 1 195 ? 16.438 -8.534 -1.794 1.00 86.75 195 LEU A CA 1
ATOM 1517 C C . LEU A 1 195 ? 17.694 -9.275 -2.251 1.00 86.75 195 LEU A C 1
ATOM 1519 O O . LEU A 1 195 ? 18.550 -9.598 -1.426 1.00 86.75 195 LEU A O 1
ATOM 1523 N N . LEU A 1 196 ? 17.821 -9.524 -3.556 1.00 89.31 196 LEU A N 1
ATOM 1524 C CA . LEU A 1 196 ? 18.994 -10.169 -4.134 1.00 89.31 196 LEU A CA 1
ATOM 1525 C C . LEU A 1 196 ? 20.264 -9.370 -3.814 1.00 89.31 196 LEU A C 1
ATOM 1527 O O . LEU A 1 196 ? 21.235 -9.941 -3.323 1.00 89.31 196 LEU A O 1
ATOM 1531 N N . MET A 1 197 ? 20.238 -8.050 -4.022 1.00 90.75 197 MET A N 1
ATOM 1532 C CA . MET A 1 197 ? 21.362 -7.164 -3.709 1.00 90.75 197 MET A CA 1
ATOM 1533 C C . MET A 1 197 ? 21.727 -7.192 -2.224 1.00 90.75 197 MET A C 1
ATOM 1535 O O . MET A 1 197 ? 22.907 -7.302 -1.901 1.00 90.75 197 MET A O 1
ATOM 1539 N N . LEU A 1 198 ? 20.742 -7.133 -1.321 1.00 87.44 198 LEU A N 1
ATOM 1540 C CA . LEU A 1 198 ? 21.006 -7.167 0.119 1.00 87.44 198 LEU A CA 1
ATOM 1541 C C . LEU A 1 198 ? 21.557 -8.528 0.561 1.00 87.44 198 LEU A C 1
ATOM 1543 O O . LEU A 1 198 ? 22.469 -8.592 1.377 1.00 87.44 198 LEU A O 1
ATOM 1547 N N . THR A 1 199 ? 21.036 -9.614 -0.010 1.00 87.00 199 THR A N 1
ATOM 1548 C CA . THR A 1 199 ? 21.513 -10.972 0.282 1.00 87.00 199 THR A CA 1
ATOM 1549 C C . THR A 1 199 ? 22.972 -11.124 -0.129 1.00 87.00 199 THR A C 1
ATOM 1551 O O . THR A 1 199 ? 23.772 -11.631 0.649 1.00 87.00 199 THR A O 1
ATOM 1554 N N . ILE A 1 200 ? 23.335 -10.632 -1.317 1.00 90.50 200 ILE A N 1
ATOM 1555 C CA . ILE A 1 200 ? 24.722 -10.623 -1.790 1.00 90.50 200 ILE A CA 1
ATOM 1556 C C . ILE A 1 200 ? 25.594 -9.754 -0.874 1.00 90.50 200 ILE A C 1
ATOM 1558 O O . ILE A 1 200 ? 26.654 -10.201 -0.451 1.00 90.50 200 ILE A O 1
ATOM 1562 N N . ALA A 1 201 ? 25.140 -8.550 -0.518 1.00 90.06 201 ALA A N 1
ATOM 1563 C CA . ALA A 1 201 ? 25.888 -7.631 0.342 1.00 90.06 201 ALA A CA 1
ATOM 1564 C C . ALA A 1 201 ? 26.115 -8.161 1.768 1.00 90.06 201 ALA A C 1
ATOM 1566 O O . ALA A 1 201 ? 27.101 -7.798 2.387 1.00 90.06 201 ALA A O 1
ATOM 1567 N N . MET A 1 202 ? 25.222 -9.005 2.289 1.00 85.12 202 MET A N 1
ATOM 1568 C CA . MET A 1 202 ? 25.384 -9.650 3.600 1.00 85.12 202 MET A CA 1
ATOM 1569 C C . MET A 1 202 ? 26.362 -10.832 3.573 1.00 85.12 202 MET A C 1
ATOM 1571 O O . MET A 1 202 ? 26.830 -11.263 4.624 1.00 85.12 202 MET A O 1
ATOM 1575 N N . TRP A 1 203 ? 26.615 -11.397 2.391 1.00 82.88 203 TRP A N 1
ATOM 1576 C CA . TRP A 1 203 ? 27.535 -12.520 2.193 1.00 82.88 203 TRP A CA 1
ATOM 1577 C C . TRP A 1 203 ? 28.972 -12.086 1.874 1.00 82.88 203 TRP A C 1
ATOM 1579 O O . TRP A 1 203 ? 29.879 -12.908 2.012 1.00 82.88 203 TRP A O 1
ATOM 1589 N N . PHE A 1 204 ? 29.173 -10.840 1.439 1.00 73.81 204 PHE A N 1
ATOM 1590 C CA . PHE A 1 204 ? 30.484 -10.226 1.207 1.00 73.81 204 PHE A CA 1
ATOM 1591 C C . PHE A 1 204 ? 30.959 -9.441 2.431 1.00 73.81 204 PHE A C 1
ATOM 1593 O O . PHE A 1 204 ? 32.186 -9.462 2.676 1.00 73.81 204 PHE A O 1
#

Radius of gyration: 18.72 Å; chains: 1; bounding box: 57×42×44 Å

Foldseek 3Di:
DVVVLLVVLCVVPVDRSVVPDPLRSLLVVLLCVLVCLLLVPQLLLVLLLPVCHNVRSVVLVVLVVQLVVLVPDDPPHDPVVNVVSVVVNLVSSQVSLVVLLCLLLVLAVVVQLVVQLVPFQVQDPRSSSSSSQSSSLQRLLEQNDDDPPDCDVVNVPPPPPDDDPPRRHDGRDPVSVVVSVVSSVSSSVVSVVVVVVVVVVVVD